Protein AF-A0A9P7WY80-F1 (afdb_monomer_lite)

Structure (mmCIF, N/CA/C/O backbone):
data_AF-A0A9P7WY80-F1
#
_entry.id   AF-A0A9P7WY80-F1
#
loop_
_atom_site.group_PDB
_atom_site.id
_atom_site.type_symbol
_atom_site.label_atom_id
_atom_site.label_alt_id
_atom_site.label_comp_id
_atom_site.label_asym_id
_atom_site.label_entity_id
_atom_site.label_seq_id
_atom_site.pdbx_PDB_ins_code
_atom_site.Cartn_x
_atom_site.Cartn_y
_atom_site.Cartn_z
_atom_site.occupancy
_atom_site.B_iso_or_equiv
_atom_site.auth_seq_id
_atom_site.auth_comp_id
_atom_site.auth_asym_id
_atom_site.auth_atom_id
_atom_site.pdbx_PDB_model_num
ATOM 1 N N . MET A 1 1 ? -23.150 6.037 11.919 1.00 47.38 1 MET A N 1
ATOM 2 C CA . MET A 1 1 ? -22.482 7.156 11.219 1.00 47.38 1 MET A CA 1
ATOM 3 C C . MET A 1 1 ? -21.839 6.560 9.979 1.00 47.38 1 MET A C 1
ATOM 5 O O . MET A 1 1 ? -21.144 5.566 10.136 1.00 47.38 1 MET A O 1
ATOM 9 N N . ALA A 1 2 ? -22.158 7.046 8.778 1.00 57.44 2 ALA A N 1
ATOM 10 C CA . ALA A 1 2 ? -21.571 6.506 7.550 1.00 57.44 2 ALA A CA 1
ATOM 11 C C . ALA A 1 2 ? -20.086 6.897 7.486 1.00 57.44 2 ALA A C 1
ATOM 13 O O . ALA A 1 2 ? -19.765 8.073 7.652 1.00 57.44 2 ALA A O 1
ATOM 14 N N . ILE A 1 3 ? -19.203 5.911 7.319 1.00 59.00 3 ILE A N 1
ATOM 15 C CA . ILE A 1 3 ? -17.764 6.129 7.134 1.00 59.00 3 ILE A CA 1
ATOM 16 C C . ILE A 1 3 ? -17.568 6.511 5.671 1.00 59.00 3 ILE A C 1
ATOM 18 O O . ILE A 1 3 ? -18.002 5.775 4.786 1.00 59.00 3 ILE A O 1
ATOM 22 N N . LYS A 1 4 ? -16.947 7.661 5.418 1.00 58.75 4 LYS A N 1
ATOM 23 C CA . LYS A 1 4 ? -16.615 8.072 4.053 1.00 58.75 4 LYS A CA 1
ATOM 24 C C . LYS A 1 4 ? -15.330 7.388 3.601 1.00 58.75 4 LYS A C 1
ATOM 26 O O . LYS A 1 4 ? -14.370 7.316 4.375 1.00 58.75 4 LYS A O 1
ATOM 31 N N . THR A 1 5 ? -15.327 6.876 2.373 1.00 61.16 5 THR A N 1
ATOM 32 C CA . THR A 1 5 ? -14.193 6.164 1.767 1.00 61.16 5 THR A CA 1
ATOM 33 C C . THR A 1 5 ? -13.398 7.086 0.841 1.00 61.16 5 THR A C 1
ATOM 35 O O . THR A 1 5 ? -13.889 8.126 0.397 1.00 61.16 5 THR A O 1
ATOM 38 N N . SER A 1 6 ? -12.173 6.689 0.488 1.00 54.75 6 SER A N 1
ATOM 39 C CA . SER A 1 6 ? -11.329 7.437 -0.457 1.00 54.75 6 SER A CA 1
ATOM 40 C C . SER A 1 6 ? -11.976 7.644 -1.830 1.00 54.75 6 SER A C 1
ATOM 42 O O . SER A 1 6 ? -11.671 8.629 -2.499 1.00 54.75 6 SER A O 1
ATOM 44 N N . GLN A 1 7 ? -12.906 6.773 -2.241 1.00 52.00 7 GLN A N 1
ATOM 45 C CA . GLN A 1 7 ? -13.669 6.926 -3.483 1.00 52.00 7 GLN A CA 1
ATOM 46 C C . GLN A 1 7 ? -14.471 8.235 -3.525 1.00 52.00 7 GLN A C 1
ATOM 48 O O . GLN A 1 7 ? -14.542 8.861 -4.581 1.00 52.00 7 GLN A O 1
ATOM 53 N N . GLU A 1 8 ? -15.005 8.697 -2.390 1.00 56.16 8 GLU A N 1
ATOM 54 C CA . GLU A 1 8 ? -15.747 9.965 -2.308 1.00 56.16 8 GLU A CA 1
ATOM 55 C C . GLU A 1 8 ? -14.826 11.196 -2.373 1.00 56.16 8 GLU A C 1
ATOM 57 O O . GLU A 1 8 ? -15.247 12.272 -2.792 1.00 56.16 8 GLU A O 1
ATOM 62 N N . GLU A 1 9 ? -13.555 11.047 -1.991 1.00 56.38 9 GLU A N 1
ATOM 63 C CA . GLU A 1 9 ? -12.552 12.118 -2.038 1.00 56.38 9 GLU A CA 1
ATOM 64 C C . GLU A 1 9 ? -11.883 12.226 -3.423 1.00 56.38 9 GLU A C 1
ATOM 66 O O . GLU A 1 9 ? -11.424 13.296 -3.829 1.00 56.38 9 GLU A O 1
ATOM 71 N N . CYS A 1 10 ? -11.869 11.132 -4.192 1.00 58.72 10 CYS A N 1
ATOM 72 C CA . CYS A 1 10 ? -11.063 11.005 -5.403 1.00 58.72 10 CYS A CA 1
ATOM 73 C C . CYS A 1 10 ? -11.757 11.380 -6.725 1.00 58.72 10 CYS A C 1
ATOM 75 O O . CYS A 1 10 ? -11.161 11.256 -7.798 1.00 58.72 10 CYS A O 1
ATOM 77 N N . SER A 1 11 ? -12.985 11.905 -6.681 1.00 57.62 11 SER A N 1
ATOM 78 C CA . SER A 1 11 ? -13.591 12.576 -7.843 1.00 57.62 11 SER A CA 1
ATOM 79 C C . SER A 1 11 ? -12.943 13.939 -8.152 1.00 57.62 11 SER A C 1
ATOM 81 O O . SER A 1 11 ? -13.302 14.596 -9.129 1.00 57.62 11 SER A O 1
ATOM 83 N N . ASP A 1 12 ? -12.003 14.395 -7.316 1.00 68.25 12 ASP A N 1
ATOM 84 C CA . ASP A 1 12 ? -11.267 15.647 -7.486 1.00 68.25 12 ASP A CA 1
ATOM 85 C C . ASP A 1 12 ? -10.249 15.561 -8.644 1.00 68.25 12 ASP A C 1
ATOM 87 O O . ASP A 1 12 ? -9.411 14.656 -8.726 1.00 68.25 12 ASP A O 1
ATOM 91 N N . ARG A 1 13 ? -10.256 16.586 -9.509 1.00 79.06 13 ARG A N 1
ATOM 92 C CA . ARG A 1 13 ? -9.286 16.795 -10.600 1.00 79.06 13 ARG A CA 1
ATOM 93 C C . ARG A 1 13 ? -7.832 16.702 -10.134 1.00 79.06 13 ARG A C 1
ATOM 95 O O . ARG A 1 13 ? -6.960 16.359 -10.928 1.00 79.06 13 ARG A O 1
ATOM 102 N N . ARG A 1 14 ? -7.544 17.009 -8.865 1.00 81.75 14 ARG A N 1
ATOM 103 C CA . ARG A 1 14 ? -6.189 16.928 -8.297 1.00 81.75 14 ARG A CA 1
ATOM 104 C C . ARG A 1 14 ? -5.658 15.496 -8.223 1.00 81.75 14 ARG A C 1
ATOM 106 O O . ARG A 1 14 ? -4.470 15.306 -8.473 1.00 81.75 14 ARG A O 1
ATOM 113 N N . CYS A 1 15 ? -6.497 14.509 -7.916 1.00 85.75 15 CYS A N 1
ATOM 114 C CA . CYS A 1 15 ? -6.067 13.110 -7.850 1.00 85.75 15 CYS A CA 1
ATOM 115 C C . CYS A 1 15 ? -5.905 12.510 -9.249 1.00 85.75 15 CYS A C 1
ATOM 117 O O . CYS A 1 15 ? -4.897 11.862 -9.523 1.00 85.75 15 CYS A O 1
ATOM 119 N N . GLN A 1 16 ? -6.807 12.855 -10.173 1.00 88.44 16 GLN A N 1
ATOM 120 C CA . GLN A 1 16 ? -6.664 12.536 -11.597 1.00 88.44 16 GLN A CA 1
ATOM 121 C C . GLN A 1 16 ? -5.364 13.103 -12.180 1.00 88.44 16 GLN A C 1
ATOM 123 O O . GLN A 1 16 ? -4.599 12.382 -12.813 1.00 88.44 16 GLN A O 1
ATOM 128 N N . ALA A 1 17 ? -5.074 14.384 -11.934 1.00 90.75 17 ALA A N 1
ATOM 129 C CA . ALA A 1 17 ? -3.845 15.017 -12.407 1.00 90.75 17 ALA A CA 1
ATOM 130 C C . ALA A 1 17 ? -2.589 14.368 -11.804 1.00 90.75 17 ALA A C 1
ATOM 132 O O . ALA A 1 17 ? -1.606 14.158 -12.515 1.00 90.75 17 ALA A O 1
ATOM 133 N N . ALA A 1 18 ? -2.624 14.017 -10.513 1.00 91.88 18 ALA A N 1
ATOM 134 C CA . ALA A 1 18 ? -1.530 13.304 -9.861 1.00 91.88 18 ALA A CA 1
ATOM 135 C C . ALA A 1 18 ? -1.299 11.920 -10.487 1.00 91.88 18 ALA A C 1
ATOM 137 O O . ALA A 1 18 ? -0.156 11.568 -10.773 1.00 91.88 18 ALA A O 1
ATOM 138 N N . TRP A 1 19 ? -2.370 11.173 -10.771 1.00 92.06 19 TRP A N 1
ATOM 139 C CA . TRP A 1 19 ? -2.296 9.885 -11.459 1.00 92.06 19 TRP A CA 1
ATOM 140 C C . TRP A 1 19 ? -1.748 10.016 -12.883 1.00 92.06 19 TRP A C 1
ATOM 142 O O . TRP A 1 19 ? -0.803 9.317 -13.242 1.00 92.06 19 TRP A O 1
ATOM 152 N N . VAL A 1 20 ? -2.255 10.969 -13.672 1.00 92.19 20 VAL A N 1
ATOM 153 C CA . VAL A 1 20 ? -1.757 11.248 -15.030 1.00 92.19 20 VAL A CA 1
ATOM 154 C C . VAL A 1 20 ? -0.267 11.591 -15.004 1.00 92.19 20 VAL A C 1
ATOM 156 O O . VAL A 1 20 ? 0.481 11.093 -15.845 1.00 92.19 20 VAL A O 1
ATOM 159 N N . GLY A 1 21 ? 0.182 12.401 -14.042 1.00 91.81 21 GLY A N 1
ATOM 160 C CA . GLY A 1 21 ? 1.600 12.711 -13.854 1.00 91.81 21 GLY A CA 1
ATOM 161 C C . GLY A 1 21 ? 2.425 11.474 -13.494 1.00 91.81 21 GLY A C 1
ATOM 162 O O . GLY A 1 21 ? 3.475 11.239 -14.088 1.00 91.81 21 GLY A O 1
ATOM 163 N N . GLN A 1 22 ? 1.928 10.639 -12.581 1.00 92.06 22 GLN A N 1
ATOM 164 C CA . GLN A 1 22 ? 2.605 9.410 -12.167 1.00 92.06 22 GLN A CA 1
ATOM 165 C C . GLN A 1 22 ? 2.745 8.398 -13.315 1.00 92.06 22 GLN A C 1
ATOM 167 O O . GLN A 1 22 ? 3.785 7.753 -13.463 1.00 92.06 22 GLN A O 1
ATOM 172 N N . VAL A 1 23 ? 1.722 8.258 -14.153 1.00 91.19 23 VAL A N 1
ATOM 173 C CA . VAL A 1 23 ? 1.763 7.351 -15.304 1.00 91.19 23 VAL A CA 1
ATOM 174 C C . VAL A 1 23 ? 2.682 7.905 -16.392 1.00 91.19 23 VAL A C 1
ATOM 176 O O . VAL A 1 23 ? 3.594 7.211 -16.838 1.00 91.19 23 VAL A O 1
ATOM 179 N N . ASN A 1 24 ? 2.494 9.165 -16.788 1.00 89.88 24 ASN A N 1
ATOM 180 C CA . ASN A 1 24 ? 3.155 9.703 -17.976 1.00 89.88 24 ASN A CA 1
ATOM 181 C C . ASN A 1 24 ? 4.556 10.257 -17.714 1.00 89.88 24 ASN A C 1
ATOM 183 O O . ASN A 1 24 ? 5.496 9.907 -18.423 1.00 89.88 24 ASN A O 1
ATOM 187 N N . ASP A 1 25 ? 4.711 11.109 -16.704 1.00 85.69 25 ASP A N 1
ATOM 188 C CA . ASP A 1 25 ? 5.972 11.824 -16.465 1.00 85.69 25 ASP A CA 1
ATOM 189 C C . ASP A 1 25 ? 6.961 11.008 -15.618 1.00 85.69 25 ASP A C 1
ATOM 191 O O . ASP A 1 25 ? 8.172 11.237 -15.660 1.00 85.69 25 ASP A O 1
ATOM 195 N N . VAL A 1 26 ? 6.452 10.024 -14.869 1.00 91.06 26 VAL A N 1
ATOM 196 C CA . VAL A 1 26 ? 7.258 9.170 -13.988 1.00 91.06 26 VAL A CA 1
ATOM 197 C C . VAL A 1 26 ? 7.442 7.771 -14.577 1.00 91.06 26 VAL A C 1
ATOM 199 O O . VAL A 1 26 ? 8.559 7.364 -14.901 1.00 91.06 26 VAL A O 1
ATOM 202 N N . THR A 1 27 ? 6.352 7.026 -14.754 1.00 90.81 27 THR A N 1
ATOM 203 C CA . THR A 1 27 ? 6.427 5.599 -15.109 1.00 90.81 27 THR A CA 1
ATOM 204 C C . THR A 1 27 ? 6.828 5.384 -16.566 1.00 90.81 27 THR A C 1
ATOM 206 O O . THR A 1 27 ? 7.799 4.672 -16.828 1.00 90.81 27 THR A O 1
ATOM 209 N N . TYR A 1 28 ? 6.153 6.026 -17.527 1.00 91.00 28 TYR A N 1
ATOM 210 C CA . TYR A 1 28 ? 6.502 5.853 -18.940 1.00 91.00 28 TYR A CA 1
ATOM 211 C C . TYR A 1 28 ? 7.905 6.360 -19.257 1.00 91.00 28 TYR A C 1
ATOM 213 O O . TYR A 1 28 ? 8.651 5.691 -19.971 1.00 91.00 28 TYR A O 1
ATOM 221 N N . LYS A 1 29 ? 8.316 7.476 -18.656 1.00 89.56 29 LYS A N 1
ATOM 222 C CA . LYS A 1 29 ? 9.679 7.986 -18.802 1.00 89.56 29 LYS A CA 1
ATOM 223 C C . LYS A 1 29 ? 10.733 7.003 -18.279 1.00 89.56 29 LYS A C 1
ATOM 225 O O . LYS A 1 29 ? 11.719 6.772 -18.974 1.00 89.56 29 LYS A O 1
ATOM 230 N N . ALA A 1 30 ? 10.510 6.368 -17.122 1.00 90.44 30 ALA A N 1
ATOM 231 C CA . ALA A 1 30 ? 11.370 5.272 -16.659 1.00 90.44 30 ALA A CA 1
ATOM 232 C C . ALA A 1 30 ? 11.378 4.085 -17.632 1.00 90.44 30 ALA A C 1
ATOM 234 O O . ALA A 1 30 ? 12.431 3.506 -17.898 1.00 90.44 30 ALA A O 1
ATOM 235 N N . SER A 1 31 ? 10.213 3.730 -18.181 1.00 90.12 31 SER A N 1
ATOM 236 C CA . SER A 1 31 ? 10.052 2.548 -19.034 1.00 90.12 31 SER A CA 1
ATOM 237 C C . SER A 1 31 ? 10.831 2.617 -20.351 1.00 90.12 31 SER A C 1
ATOM 239 O O . SER A 1 31 ? 11.154 1.573 -20.911 1.00 90.12 31 SER A O 1
ATOM 241 N N . VAL A 1 32 ? 11.218 3.812 -20.816 1.00 87.19 32 VAL A N 1
ATOM 242 C CA . VAL A 1 32 ? 12.058 3.965 -22.019 1.00 87.19 32 VAL A CA 1
ATOM 243 C C . VAL A 1 32 ? 13.387 3.210 -21.873 1.00 87.19 32 VAL A C 1
ATOM 245 O O . VAL A 1 32 ? 13.849 2.600 -22.833 1.00 87.19 32 VAL A O 1
ATOM 248 N N . GLY A 1 33 ? 13.962 3.158 -20.665 1.00 84.88 33 GLY A N 1
ATOM 249 C CA . GLY A 1 33 ? 15.201 2.415 -20.393 1.00 84.88 33 GLY A CA 1
ATOM 250 C C . GLY A 1 33 ? 15.044 0.888 -20.389 1.00 84.88 33 GLY A C 1
ATOM 251 O O . GLY A 1 33 ? 16.033 0.162 -20.296 1.00 84.88 33 GLY A O 1
ATOM 252 N N . MET A 1 34 ? 13.815 0.372 -20.489 1.00 87.94 34 MET A N 1
ATOM 253 C CA . MET A 1 34 ? 13.544 -1.064 -20.419 1.00 87.94 34 MET A CA 1
ATOM 254 C C . MET A 1 34 ? 14.097 -1.823 -21.633 1.00 87.94 34 MET A C 1
ATOM 256 O O . MET A 1 34 ? 14.569 -2.948 -21.483 1.00 87.94 34 MET A O 1
ATOM 260 N N . PHE A 1 35 ? 14.111 -1.199 -22.818 1.00 87.50 35 PHE A N 1
ATOM 261 C CA . PHE A 1 35 ? 14.697 -1.804 -24.020 1.00 87.50 35 PHE A CA 1
ATOM 262 C C . PHE A 1 35 ? 16.190 -2.107 -23.841 1.00 87.50 35 PHE A C 1
ATOM 264 O O . PHE A 1 35 ? 16.642 -3.206 -24.167 1.00 87.50 35 PHE A O 1
ATOM 271 N N . ASP A 1 36 ? 16.945 -1.159 -23.285 1.00 86.44 36 ASP A N 1
ATOM 272 C CA . ASP A 1 36 ? 18.381 -1.323 -23.055 1.00 86.44 36 ASP A CA 1
ATOM 273 C C . ASP A 1 36 ? 18.652 -2.385 -21.982 1.00 86.44 36 ASP A C 1
ATOM 275 O O . ASP A 1 36 ? 19.515 -3.247 -22.162 1.00 86.44 36 ASP A O 1
ATOM 279 N N . LEU A 1 37 ? 17.856 -2.396 -20.906 1.00 85.75 37 LEU A N 1
ATOM 280 C CA . LEU A 1 37 ? 17.966 -3.395 -19.838 1.00 85.75 37 LEU A CA 1
ATOM 281 C C . LEU A 1 37 ? 17.673 -4.819 -20.316 1.00 85.75 37 LEU A C 1
ATOM 283 O O . LEU A 1 37 ? 18.380 -5.745 -19.923 1.00 85.75 37 LEU A O 1
ATOM 287 N N . PHE A 1 38 ? 16.696 -5.015 -21.205 1.00 87.56 38 PHE A N 1
ATOM 288 C CA . PHE A 1 38 ? 16.412 -6.341 -21.763 1.00 87.56 38 PHE A CA 1
ATOM 289 C C . PHE A 1 38 ? 17.520 -6.878 -22.673 1.00 87.56 38 PHE A C 1
ATOM 291 O O . PHE A 1 38 ? 17.621 -8.089 -22.876 1.00 87.56 38 PHE A O 1
ATOM 298 N N . ARG A 1 39 ? 18.380 -6.006 -23.206 1.00 89.50 39 ARG A N 1
ATOM 299 C CA . ARG A 1 39 ? 19.540 -6.408 -24.013 1.00 89.50 39 ARG A CA 1
ATOM 300 C C . ARG A 1 39 ? 20.788 -6.654 -23.169 1.00 89.50 39 ARG A C 1
ATOM 302 O O . ARG A 1 39 ? 21.708 -7.333 -23.633 1.00 89.50 39 ARG A O 1
ATOM 309 N N . ASP A 1 40 ? 20.822 -6.148 -21.940 1.00 88.88 40 ASP A N 1
ATOM 310 C CA . ASP A 1 40 ? 21.905 -6.399 -21.000 1.00 88.88 40 ASP A CA 1
ATOM 311 C C . ASP A 1 40 ? 21.758 -7.788 -20.361 1.00 88.88 40 ASP A C 1
ATOM 313 O O . ASP A 1 40 ? 20.989 -8.007 -19.424 1.00 88.88 40 ASP A O 1
ATOM 317 N N . LYS A 1 41 ? 22.567 -8.743 -20.835 1.00 88.31 41 LYS A N 1
ATOM 318 C CA . LYS A 1 41 ? 22.584 -10.127 -20.330 1.00 88.31 41 LYS A CA 1
ATOM 319 C C . LYS A 1 41 ? 22.857 -10.239 -18.827 1.00 88.31 41 LYS A C 1
ATOM 321 O O . LYS A 1 41 ? 22.497 -11.261 -18.247 1.00 88.31 41 LYS A O 1
ATOM 326 N N . LYS A 1 42 ? 23.504 -9.247 -18.204 1.00 86.38 42 LYS A N 1
ATOM 327 C CA . LYS A 1 42 ? 23.772 -9.251 -16.758 1.00 86.38 42 LYS A CA 1
ATOM 328 C C . LYS A 1 42 ? 22.544 -8.839 -15.952 1.00 86.38 42 LYS A C 1
ATOM 330 O O . LYS A 1 42 ? 22.368 -9.331 -14.845 1.00 86.38 42 LYS A O 1
ATOM 335 N N . ARG A 1 43 ? 21.704 -7.963 -16.509 1.00 82.75 43 ARG A N 1
ATOM 336 C CA . ARG A 1 43 ? 20.585 -7.330 -15.796 1.00 82.75 43 ARG A CA 1
ATOM 337 C C . ARG A 1 43 ? 19.217 -7.893 -16.157 1.00 82.75 43 ARG A C 1
ATOM 339 O O . ARG A 1 43 ? 18.319 -7.850 -15.331 1.00 82.75 43 ARG A O 1
ATOM 346 N N . VAL A 1 44 ? 19.065 -8.493 -17.337 1.00 83.62 44 VAL A N 1
ATOM 347 C CA . VAL A 1 44 ? 17.776 -8.988 -17.861 1.00 83.62 44 VAL A CA 1
ATOM 348 C C . VAL A 1 44 ? 17.061 -10.008 -16.959 1.00 83.62 44 VAL A C 1
ATOM 350 O O . VAL A 1 44 ? 15.845 -10.145 -17.040 1.00 83.62 44 VAL A O 1
ATOM 353 N N . LYS A 1 45 ? 17.790 -10.723 -16.093 1.00 84.19 45 LYS A N 1
ATOM 354 C CA . LYS A 1 45 ? 17.227 -11.658 -15.095 1.00 84.19 45 LYS A CA 1
ATOM 355 C C . LYS A 1 45 ? 17.473 -11.215 -13.648 1.00 84.19 45 LYS A C 1
ATOM 357 O O . LYS A 1 45 ? 17.390 -12.037 -12.738 1.00 84.19 45 LYS A O 1
ATOM 362 N N . SER A 1 46 ? 17.849 -9.956 -13.439 1.00 84.06 46 SER A N 1
ATOM 363 C CA . SER A 1 46 ? 18.137 -9.431 -12.108 1.00 84.06 46 SER A CA 1
ATOM 364 C C . SER A 1 46 ? 16.844 -9.140 -11.350 1.00 84.06 46 SER A C 1
ATOM 366 O O . SER A 1 46 ? 15.894 -8.595 -11.905 1.00 84.06 46 SER A O 1
ATOM 368 N N . TYR A 1 47 ? 16.835 -9.486 -10.063 1.00 80.50 47 TYR A N 1
ATOM 369 C CA . TYR A 1 47 ? 15.789 -9.107 -9.105 1.00 80.50 47 TYR A CA 1
ATOM 370 C C . TYR A 1 47 ? 16.222 -7.929 -8.215 1.00 80.50 47 TYR A C 1
ATOM 372 O O . TYR A 1 47 ? 15.510 -7.554 -7.283 1.00 80.50 47 TYR A O 1
ATOM 380 N N . SER A 1 48 ? 17.406 -7.356 -8.465 1.00 83.88 48 SER A N 1
ATOM 381 C CA . SER A 1 48 ? 17.887 -6.175 -7.748 1.00 83.88 48 SER A CA 1
ATOM 382 C C . SER A 1 48 ? 17.034 -4.958 -8.103 1.00 83.88 48 SER A C 1
ATOM 384 O O . SER A 1 48 ? 16.669 -4.736 -9.258 1.00 83.88 48 SER A O 1
ATOM 386 N N . ARG A 1 49 ? 16.745 -4.130 -7.095 1.00 80.31 49 ARG A N 1
ATOM 387 C CA . ARG A 1 49 ? 16.004 -2.874 -7.279 1.00 80.31 49 ARG A CA 1
ATOM 388 C C . ARG A 1 49 ? 16.816 -1.854 -8.075 1.00 80.31 49 ARG A C 1
ATOM 390 O O . ARG A 1 49 ? 16.236 -0.958 -8.678 1.00 80.31 49 ARG A O 1
ATOM 397 N N . GLU A 1 50 ? 18.138 -1.987 -8.054 1.00 83.56 50 GLU A N 1
ATOM 398 C CA . GLU A 1 50 ? 19.115 -1.136 -8.727 1.00 83.56 50 GLU A CA 1
ATOM 399 C C . GLU A 1 50 ? 19.215 -1.456 -10.227 1.00 83.56 50 GLU A C 1
ATOM 401 O O . GLU A 1 50 ? 19.482 -0.558 -11.024 1.00 83.56 50 GLU A O 1
ATOM 406 N N . ASP A 1 51 ? 18.920 -2.697 -10.620 1.00 85.25 51 ASP A N 1
ATOM 407 C CA . ASP A 1 51 ? 18.899 -3.162 -12.014 1.00 85.25 51 ASP A CA 1
ATOM 408 C C . ASP A 1 51 ? 17.521 -2.980 -12.691 1.00 85.25 51 ASP A C 1
ATOM 410 O O . ASP A 1 51 ? 17.170 -3.692 -13.632 1.00 85.25 51 ASP A O 1
ATOM 414 N N . ALA A 1 52 ? 16.727 -2.009 -12.2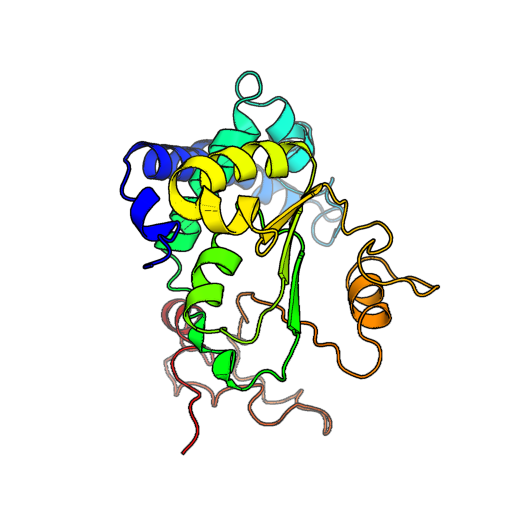32 1.00 87.56 52 ALA A N 1
ATOM 415 C CA . ALA A 1 52 ? 15.426 -1.666 -12.807 1.00 87.56 52 ALA A CA 1
ATOM 416 C C . ALA A 1 52 ? 15.500 -0.431 -13.740 1.00 87.56 52 ALA A C 1
ATOM 418 O O . ALA A 1 52 ? 16.403 0.401 -13.604 1.00 87.56 52 ALA A O 1
ATOM 419 N N . PRO A 1 53 ? 14.520 -0.227 -14.650 1.00 89.88 53 PRO A N 1
ATOM 420 C CA . PRO A 1 53 ? 14.492 0.954 -15.526 1.00 89.88 53 PRO A CA 1
ATOM 421 C C . PRO A 1 53 ? 14.429 2.284 -14.766 1.00 89.88 53 PRO A C 1
ATOM 423 O O . PRO A 1 53 ? 14.927 3.309 -15.230 1.00 89.88 53 PRO A O 1
ATOM 426 N N . PHE A 1 54 ? 13.842 2.277 -13.568 1.00 91.69 54 PHE A N 1
ATOM 427 C CA . PHE A 1 54 ? 13.628 3.493 -12.795 1.00 91.69 54 PHE A CA 1
ATOM 428 C C . PHE A 1 54 ? 14.937 4.133 -12.281 1.00 91.69 54 PHE A C 1
ATOM 430 O O . PHE A 1 54 ? 15.170 5.303 -12.597 1.00 91.69 54 PHE A O 1
ATOM 437 N N . PRO A 1 55 ? 15.834 3.421 -11.562 1.00 90.06 55 PRO A N 1
ATOM 438 C CA . PRO A 1 55 ? 17.154 3.954 -11.223 1.00 90.06 55 PRO A CA 1
ATOM 439 C C . PRO A 1 55 ? 17.973 4.414 -12.423 1.00 90.06 55 PRO A C 1
ATOM 441 O O . PRO A 1 55 ? 18.706 5.390 -12.301 1.00 90.06 55 PRO A O 1
ATOM 444 N N . PHE A 1 56 ? 17.838 3.765 -13.579 1.00 86.69 56 PHE A N 1
ATOM 445 C CA . PHE A 1 56 ? 18.514 4.211 -14.795 1.00 86.69 56 PHE A CA 1
ATOM 446 C C . PHE A 1 56 ? 18.022 5.595 -15.249 1.00 86.69 56 PHE A C 1
ATOM 448 O O . PHE A 1 56 ? 18.830 6.469 -15.551 1.00 86.69 56 PHE A O 1
ATOM 455 N N . ALA A 1 57 ? 16.707 5.826 -15.235 1.00 88.69 57 ALA A N 1
ATOM 456 C CA . ALA A 1 57 ? 16.117 7.094 -15.661 1.00 88.69 57 ALA A CA 1
ATOM 457 C C . ALA A 1 57 ? 16.286 8.240 -14.644 1.00 88.69 57 ALA A C 1
ATOM 459 O O . ALA A 1 57 ? 16.378 9.402 -15.040 1.00 88.69 57 ALA A O 1
ATOM 460 N N . TYR A 1 58 ? 16.317 7.933 -13.343 1.00 90.19 58 TYR A N 1
ATOM 461 C CA . TYR A 1 58 ? 16.269 8.943 -12.274 1.00 90.19 58 TYR A CA 1
ATOM 462 C C . TYR A 1 58 ? 17.485 8.949 -11.335 1.00 90.19 58 TYR A C 1
ATOM 464 O O . TYR A 1 58 ? 17.555 9.778 -10.426 1.00 90.19 58 TYR A O 1
ATOM 472 N N . GLY A 1 59 ? 18.437 8.031 -11.514 1.00 89.81 59 GLY A N 1
ATOM 473 C CA . GLY A 1 59 ? 19.648 7.908 -10.696 1.00 89.81 59 GLY A CA 1
ATOM 474 C C . GLY A 1 59 ? 19.408 7.477 -9.242 1.00 89.81 59 GLY A C 1
ATOM 475 O O . GLY A 1 59 ? 20.317 7.590 -8.419 1.00 89.81 59 GLY A O 1
ATOM 476 N N . LYS A 1 60 ? 18.186 7.052 -8.889 1.00 90.31 60 LYS A N 1
ATOM 477 C CA . LYS A 1 60 ? 17.768 6.670 -7.528 1.00 90.31 60 LYS A CA 1
ATOM 478 C C . LYS A 1 60 ? 16.697 5.586 -7.561 1.00 90.31 60 LYS A C 1
ATOM 480 O O . LYS A 1 60 ? 15.925 5.503 -8.513 1.00 90.31 60 LYS A O 1
ATOM 485 N N . GLY A 1 61 ? 16.597 4.814 -6.481 1.00 89.62 61 GLY A N 1
ATOM 486 C CA . GLY A 1 61 ? 15.445 3.946 -6.250 1.00 89.62 61 GLY A CA 1
ATOM 487 C C . GLY A 1 61 ? 14.145 4.752 -6.150 1.00 89.62 61 GLY A C 1
ATOM 488 O O . GLY A 1 61 ? 14.146 5.897 -5.695 1.00 89.62 61 GLY A O 1
ATOM 489 N N . PHE A 1 62 ? 13.031 4.139 -6.555 1.00 89.69 62 PHE A N 1
ATOM 490 C CA . PHE A 1 62 ? 11.714 4.782 -6.627 1.00 89.69 62 PHE A CA 1
ATOM 491 C C . PHE A 1 62 ? 11.315 5.509 -5.335 1.00 89.69 62 PHE A C 1
ATOM 493 O O . PHE A 1 62 ? 10.962 6.689 -5.349 1.00 89.69 62 PHE A O 1
ATOM 500 N N . TRP A 1 63 ? 11.439 4.823 -4.198 1.00 87.12 63 TRP A N 1
ATOM 501 C CA . TRP A 1 63 ? 11.050 5.367 -2.899 1.00 87.12 63 TRP A CA 1
ATOM 502 C C . TRP A 1 63 ? 11.920 6.540 -2.443 1.00 87.12 63 TRP A C 1
ATOM 504 O O . TRP A 1 63 ? 11.394 7.501 -1.883 1.00 87.12 63 TRP A O 1
ATOM 514 N N . ASP A 1 64 ? 13.227 6.493 -2.704 1.00 89.38 64 ASP A N 1
ATOM 515 C CA . ASP A 1 64 ? 14.133 7.594 -2.367 1.00 89.38 64 ASP A CA 1
ATOM 516 C C . ASP A 1 64 ? 13.944 8.787 -3.296 1.00 89.38 64 ASP A C 1
ATOM 518 O O . ASP A 1 64 ? 14.003 9.935 -2.854 1.00 89.38 64 ASP A O 1
ATOM 522 N N . TRP A 1 65 ? 13.653 8.532 -4.572 1.00 92.38 65 TRP A N 1
ATOM 523 C CA . TRP A 1 65 ? 13.298 9.578 -5.518 1.00 92.38 65 TRP A CA 1
ATOM 524 C C . TRP A 1 65 ? 12.034 10.328 -5.076 1.00 92.38 65 TRP A C 1
ATOM 526 O O . TRP A 1 65 ? 12.053 11.557 -5.026 1.00 92.38 65 TRP A O 1
ATOM 536 N N . LEU A 1 66 ? 10.976 9.623 -4.653 1.00 91.19 66 LEU A N 1
ATOM 537 C CA . LEU A 1 66 ? 9.725 10.244 -4.191 1.00 91.19 66 LEU A CA 1
ATOM 538 C C . LEU A 1 66 ? 9.910 11.220 -3.019 1.00 91.19 66 LEU A C 1
ATOM 540 O O . LEU A 1 66 ? 9.146 12.180 -2.901 1.00 91.19 66 LEU A O 1
ATOM 544 N N . ARG A 1 67 ? 10.914 10.999 -2.161 1.00 88.19 67 ARG A N 1
ATOM 545 C CA . ARG A 1 67 ? 11.205 11.876 -1.013 1.00 88.19 67 ARG A CA 1
ATOM 546 C C . ARG A 1 67 ? 11.692 13.260 -1.437 1.00 88.19 67 ARG A C 1
ATOM 548 O O . ARG A 1 67 ? 11.407 14.235 -0.750 1.00 88.19 67 ARG A O 1
ATOM 555 N N . ILE A 1 68 ? 12.418 13.351 -2.550 1.00 89.50 68 ILE A N 1
ATOM 556 C CA . ILE A 1 68 ? 13.065 14.597 -2.993 1.00 89.50 68 ILE A CA 1
ATOM 557 C C . ILE A 1 68 ? 12.440 15.188 -4.261 1.00 89.50 68 ILE A C 1
ATOM 559 O O . ILE A 1 68 ? 12.606 16.378 -4.535 1.00 89.50 68 ILE A O 1
ATOM 563 N N . ALA A 1 69 ? 11.714 14.380 -5.035 1.00 88.50 69 ALA A N 1
ATOM 564 C CA . ALA A 1 69 ? 11.121 14.791 -6.297 1.00 88.50 69 ALA A CA 1
ATOM 565 C C . ALA A 1 69 ? 10.179 15.988 -6.128 1.00 88.50 69 ALA A C 1
ATOM 567 O O . ALA A 1 69 ? 9.461 16.106 -5.129 1.00 88.50 69 ALA A O 1
ATOM 568 N N . ASN A 1 70 ? 10.164 16.865 -7.135 1.00 84.31 70 ASN A N 1
ATOM 569 C CA . ASN A 1 70 ? 9.283 18.034 -7.198 1.00 84.31 70 ASN A CA 1
ATOM 570 C C . ASN A 1 70 ? 9.351 18.925 -5.942 1.00 84.31 70 ASN A C 1
ATOM 572 O O . ASN A 1 70 ? 8.323 19.406 -5.465 1.00 84.31 70 ASN A O 1
ATOM 576 N N . GLY A 1 71 ? 10.548 19.098 -5.369 1.00 85.62 71 GLY A N 1
ATOM 577 C CA . GLY A 1 71 ? 10.743 19.884 -4.147 1.00 85.62 71 GLY A CA 1
ATOM 578 C C . GLY A 1 71 ? 10.062 19.265 -2.922 1.00 85.62 71 GLY A C 1
ATOM 579 O O . GLY A 1 71 ? 9.439 19.981 -2.143 1.00 85.62 71 GLY A O 1
ATOM 580 N N . GLY A 1 72 ? 10.113 17.934 -2.790 1.00 85.31 72 GLY A N 1
ATOM 581 C CA . GLY A 1 72 ? 9.477 17.190 -1.694 1.00 85.31 72 GLY A CA 1
ATOM 582 C C . GLY A 1 72 ? 7.994 16.865 -1.911 1.00 85.31 72 GLY A C 1
ATOM 583 O O . GLY A 1 72 ? 7.332 16.358 -1.009 1.00 85.31 72 GLY A O 1
ATOM 584 N N . ARG A 1 73 ? 7.449 17.131 -3.106 1.00 86.25 73 ARG A N 1
ATOM 585 C CA . ARG A 1 73 ? 6.047 16.830 -3.457 1.00 86.25 73 ARG A CA 1
ATOM 586 C C . ARG A 1 73 ? 5.846 15.470 -4.127 1.00 86.25 73 ARG A C 1
ATOM 588 O O . ARG A 1 73 ? 4.706 15.119 -4.420 1.00 86.25 73 ARG A O 1
ATOM 595 N N . GLY A 1 74 ? 6.912 14.700 -4.352 1.00 90.44 74 GLY A N 1
ATOM 596 C CA . GLY A 1 74 ? 6.827 13.356 -4.930 1.00 90.44 74 GLY A CA 1
ATOM 597 C C . GLY A 1 74 ? 5.889 12.438 -4.145 1.00 90.44 74 GLY A C 1
ATOM 598 O O . GLY A 1 74 ? 4.903 11.965 -4.701 1.00 90.44 74 GLY A O 1
ATOM 599 N N . MET A 1 75 ? 6.141 12.244 -2.846 1.00 89.62 75 MET A N 1
ATOM 600 C CA . MET A 1 75 ? 5.318 11.367 -1.999 1.00 89.62 75 MET A CA 1
ATOM 601 C C . MET A 1 75 ? 3.842 11.814 -1.893 1.00 89.62 75 MET A C 1
ATOM 603 O O . MET A 1 75 ? 2.972 10.985 -2.156 1.00 89.62 75 MET A O 1
ATOM 607 N N . PRO A 1 76 ? 3.511 13.095 -1.608 1.00 88.38 76 PRO A N 1
ATOM 608 C CA . PRO A 1 76 ? 2.117 13.548 -1.621 1.00 88.38 76 PRO A CA 1
ATOM 609 C C . PRO A 1 76 ? 1.396 13.326 -2.957 1.00 88.38 76 PRO A C 1
ATOM 611 O O . PRO A 1 76 ? 0.225 12.952 -2.972 1.00 88.38 76 PRO A O 1
ATOM 614 N N . ASN A 1 77 ? 2.078 13.550 -4.086 1.00 89.75 77 ASN A N 1
ATOM 615 C CA . ASN A 1 77 ? 1.490 13.309 -5.404 1.00 89.75 77 ASN A CA 1
ATOM 616 C C . ASN A 1 77 ? 1.284 11.813 -5.657 1.00 89.75 77 ASN A C 1
ATOM 618 O O . ASN A 1 77 ? 0.231 11.423 -6.151 1.00 89.75 77 ASN A O 1
ATOM 622 N N . PHE A 1 78 ? 2.249 10.976 -5.274 1.00 91.50 78 PHE A N 1
ATOM 623 C CA . PHE A 1 78 ? 2.125 9.527 -5.386 1.00 91.50 78 PHE A CA 1
ATOM 624 C C . PHE A 1 78 ? 0.945 8.989 -4.567 1.00 91.50 78 PHE A C 1
ATOM 626 O O . PHE A 1 78 ? 0.160 8.202 -5.083 1.00 91.50 78 PHE A O 1
ATOM 633 N N . MET A 1 79 ? 0.744 9.468 -3.336 1.00 87.38 79 MET A N 1
ATOM 634 C CA . MET A 1 79 ? -0.406 9.058 -2.521 1.00 87.38 79 MET A CA 1
ATOM 635 C C . MET A 1 79 ? -1.746 9.450 -3.154 1.00 87.38 79 MET A C 1
ATOM 637 O O . MET A 1 79 ? -2.660 8.634 -3.197 1.00 87.38 79 MET A O 1
ATOM 641 N N . LYS A 1 80 ? -1.857 10.654 -3.729 1.00 87.62 80 LYS A N 1
ATOM 642 C CA . LYS A 1 80 ? -3.061 11.055 -4.482 1.00 87.62 80 LYS A CA 1
ATOM 643 C C . LYS A 1 80 ? -3.292 10.200 -5.726 1.00 87.62 80 LYS A C 1
ATOM 645 O O . LYS A 1 80 ? -4.433 9.881 -6.045 1.00 87.62 80 LYS A O 1
ATOM 650 N N . ALA A 1 81 ? -2.219 9.829 -6.425 1.00 89.88 81 ALA A N 1
ATOM 651 C CA . ALA A 1 81 ? -2.305 8.904 -7.547 1.00 89.88 81 ALA A CA 1
ATOM 652 C C . ALA A 1 81 ? -2.810 7.525 -7.090 1.00 89.88 81 ALA A C 1
ATOM 654 O O . ALA A 1 81 ? -3.679 6.963 -7.746 1.00 89.88 81 ALA A O 1
ATOM 655 N N . MET A 1 82 ? -2.333 7.014 -5.948 1.00 86.69 82 MET A N 1
ATOM 656 C CA . MET A 1 82 ? -2.800 5.752 -5.360 1.00 86.69 82 MET A CA 1
ATOM 657 C C . MET A 1 82 ? -4.273 5.803 -4.945 1.00 86.69 82 MET A C 1
ATOM 659 O O . MET A 1 82 ? -5.010 4.867 -5.240 1.00 86.69 82 MET A O 1
ATOM 663 N N . GLN A 1 83 ? -4.734 6.906 -4.346 1.00 81.25 83 GLN A N 1
ATOM 664 C CA . GLN A 1 83 ? -6.158 7.110 -4.048 1.00 81.25 83 GLN A CA 1
ATOM 665 C C . GLN A 1 83 ? -7.023 7.006 -5.308 1.00 81.25 83 GLN A C 1
ATOM 667 O O . GLN A 1 83 ? -8.093 6.402 -5.272 1.00 81.25 83 GLN A O 1
ATOM 672 N N . PHE A 1 84 ? -6.550 7.567 -6.426 1.00 84.00 84 PHE A N 1
ATOM 673 C CA . PHE A 1 84 ? -7.270 7.497 -7.697 1.00 84.00 84 PHE A CA 1
ATOM 674 C C . PHE A 1 84 ? -7.222 6.100 -8.301 1.00 84.00 84 PHE A C 1
ATOM 676 O O . PHE A 1 84 ? -8.236 5.592 -8.761 1.00 84.00 84 PHE A O 1
ATOM 683 N N . THR A 1 85 ? -6.077 5.424 -8.235 1.00 82.56 85 THR A N 1
ATOM 684 C CA . THR A 1 85 ? -5.991 4.018 -8.637 1.00 82.56 85 THR A CA 1
ATOM 685 C C . THR A 1 85 ? -6.975 3.157 -7.841 1.00 82.56 85 THR A C 1
ATOM 687 O O . THR A 1 85 ? -7.690 2.369 -8.445 1.00 82.56 85 THR A O 1
ATOM 690 N N . ASN A 1 86 ? -7.096 3.354 -6.526 1.00 76.75 86 ASN A N 1
ATOM 691 C CA . ASN A 1 86 ? -8.050 2.621 -5.685 1.00 76.75 86 ASN A CA 1
ATOM 692 C C . ASN A 1 86 ? -9.519 2.945 -6.001 1.00 76.75 86 ASN A C 1
ATOM 694 O O . ASN A 1 86 ? -10.390 2.129 -5.715 1.00 76.75 86 ASN A O 1
ATOM 698 N N . SER A 1 87 ? -9.823 4.115 -6.573 1.00 73.44 87 SER A N 1
ATOM 699 C CA . SER A 1 87 ? -11.185 4.420 -7.027 1.00 73.44 87 SER A CA 1
ATOM 700 C C . SER A 1 87 ? -11.508 3.817 -8.394 1.00 73.44 87 SER A C 1
ATOM 702 O O . SER A 1 87 ? -12.669 3.519 -8.662 1.00 73.44 87 SER A O 1
ATOM 704 N N . LEU A 1 88 ? -10.494 3.602 -9.238 1.00 72.31 88 LEU A N 1
ATOM 705 C CA . LEU A 1 88 ? -10.623 2.903 -10.519 1.00 72.31 88 LEU A CA 1
ATOM 706 C C . LEU A 1 88 ? -10.658 1.381 -10.356 1.00 72.31 88 LEU A C 1
ATOM 708 O O . LEU A 1 88 ? -11.401 0.693 -11.053 1.00 72.31 88 LEU A O 1
ATOM 712 N N . MET A 1 89 ? -9.831 0.857 -9.456 1.00 67.44 89 MET A N 1
ATOM 713 C CA . MET A 1 89 ? -9.794 -0.553 -9.100 1.00 67.44 89 MET A CA 1
ATOM 714 C C . MET A 1 89 ? -11.023 -0.817 -8.233 1.00 67.44 89 MET A C 1
ATOM 716 O O . MET A 1 89 ? -11.078 -0.379 -7.086 1.00 67.44 89 MET A O 1
ATOM 720 N N . MET A 1 90 ? -12.027 -1.510 -8.773 1.00 62.06 90 MET A N 1
ATOM 721 C CA . MET A 1 90 ? -13.201 -1.949 -8.014 1.00 62.06 90 MET A CA 1
ATOM 722 C C . MET A 1 90 ? -12.790 -3.024 -7.003 1.00 62.06 90 MET A C 1
ATOM 724 O O . MET A 1 90 ? -13.055 -4.208 -7.187 1.00 62.06 90 MET A O 1
ATOM 728 N N . THR A 1 91 ? -12.087 -2.612 -5.951 1.00 66.94 91 THR A N 1
ATOM 729 C CA . THR A 1 91 ? -11.698 -3.499 -4.864 1.00 66.94 91 THR A CA 1
ATOM 730 C C . THR A 1 91 ? -12.962 -3.899 -4.127 1.00 66.94 91 THR A C 1
ATOM 732 O O . THR A 1 91 ? -13.533 -3.108 -3.374 1.00 66.94 91 THR A O 1
ATOM 735 N N . ASP A 1 92 ? -13.399 -5.130 -4.354 1.00 72.81 92 ASP A N 1
ATOM 736 C CA . ASP A 1 92 ? -14.479 -5.714 -3.585 1.00 72.81 92 ASP A CA 1
ATOM 737 C C . ASP A 1 92 ? -13.951 -6.153 -2.219 1.00 72.81 92 ASP A C 1
ATOM 739 O O . ASP A 1 92 ? -13.419 -7.250 -2.048 1.00 72.81 92 ASP A O 1
ATOM 743 N N . LEU A 1 93 ? -14.091 -5.266 -1.236 1.00 77.56 93 LEU A N 1
ATOM 744 C CA . LEU A 1 93 ? -13.757 -5.573 0.149 1.00 77.56 93 LEU A CA 1
ATOM 745 C C . LEU A 1 93 ? -14.739 -6.583 0.761 1.00 77.56 93 LEU A C 1
ATOM 747 O O . LEU A 1 93 ? -14.436 -7.112 1.819 1.00 77.56 93 LEU A O 1
ATOM 751 N N . SER A 1 94 ? -15.878 -6.905 0.135 1.00 74.50 94 SER A N 1
ATOM 752 C CA . SER A 1 94 ? -16.814 -7.917 0.651 1.00 74.50 94 SER A CA 1
ATOM 753 C C . SER A 1 94 ? -16.362 -9.363 0.408 1.00 74.50 94 SER A C 1
ATOM 755 O O . SER A 1 94 ? -16.960 -10.289 0.952 1.00 74.50 94 SER A O 1
ATOM 757 N N . CYS A 1 95 ? -15.273 -9.5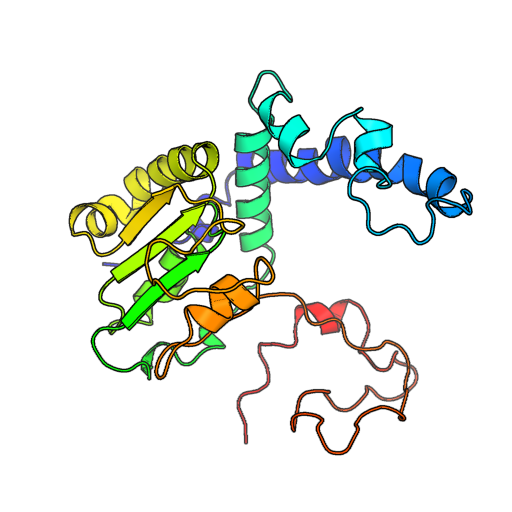68 -0.344 1.00 78.44 95 CYS A N 1
ATOM 758 C CA . CYS A 1 95 ? -14.742 -10.894 -0.672 1.00 78.44 95 CYS A CA 1
ATOM 759 C C . CYS A 1 95 ? -14.224 -11.686 0.542 1.00 78.44 95 CYS A C 1
ATOM 761 O O . CYS A 1 95 ? -14.005 -12.894 0.451 1.00 78.44 95 CYS A O 1
ATOM 763 N N . TYR A 1 96 ? -14.037 -11.023 1.684 1.00 85.81 96 TYR A N 1
ATOM 764 C CA . TYR A 1 96 ? -13.672 -11.654 2.943 1.00 85.81 96 TYR A CA 1
ATOM 765 C C . TYR A 1 96 ? -14.847 -11.570 3.932 1.00 85.81 96 TYR A C 1
ATOM 767 O O . TYR A 1 96 ? -15.487 -10.519 4.022 1.00 85.81 96 TYR A O 1
ATOM 775 N N . PRO A 1 97 ? -15.155 -12.638 4.694 1.00 87.31 97 PRO A N 1
ATOM 776 C CA . PRO A 1 97 ? -16.306 -12.673 5.596 1.00 87.31 97 PRO A CA 1
ATOM 777 C C . PRO A 1 97 ? -16.049 -11.859 6.878 1.00 87.31 97 PRO A C 1
ATOM 779 O O . PRO A 1 97 ? -15.939 -12.398 7.977 1.00 87.31 97 PRO A O 1
ATOM 782 N N . TRP A 1 98 ? -15.943 -10.533 6.748 1.00 88.12 98 TRP A N 1
ATOM 783 C CA . TRP A 1 98 ? -15.658 -9.615 7.857 1.00 88.12 98 TRP A CA 1
ATOM 784 C C . TRP A 1 98 ? -16.703 -9.670 8.978 1.00 88.12 98 TRP A C 1
ATOM 786 O O . TRP A 1 98 ? -16.366 -9.460 10.143 1.00 88.12 98 TRP A O 1
ATOM 796 N N . VAL A 1 99 ? -17.960 -9.954 8.624 1.00 85.25 99 VAL A N 1
ATOM 797 C CA . VAL A 1 99 ? -19.088 -10.076 9.562 1.00 85.25 99 VAL A CA 1
ATOM 798 C C . VAL A 1 99 ? -18.977 -11.307 10.463 1.00 85.25 99 VAL A C 1
ATOM 800 O O . VAL A 1 99 ? -19.440 -11.268 11.601 1.00 85.25 99 VAL A O 1
ATOM 803 N N . ASP A 1 100 ? -18.323 -12.366 9.979 1.00 86.69 100 ASP A N 1
ATOM 804 C CA . ASP A 1 100 ? -18.206 -13.656 10.669 1.00 86.69 100 ASP A CA 1
ATOM 805 C C . ASP A 1 100 ? -16.963 -13.728 11.565 1.00 86.69 100 ASP A C 1
ATOM 807 O O . ASP A 1 100 ? -16.658 -14.767 12.157 1.00 86.69 100 ASP A O 1
ATOM 811 N N . LEU A 1 101 ? -16.208 -12.631 11.661 1.00 84.88 101 LEU A N 1
ATOM 812 C CA . LEU A 1 101 ? -15.057 -12.562 12.545 1.00 84.88 101 LEU A CA 1
ATOM 813 C C . LEU A 1 101 ? -15.501 -12.688 14.004 1.00 84.88 101 LEU A C 1
ATOM 815 O O . LEU A 1 101 ? -16.531 -12.145 14.400 1.00 84.88 101 LEU A O 1
ATOM 819 N N . GLY A 1 102 ? -14.705 -13.402 14.804 1.00 81.62 102 GLY A N 1
ATOM 820 C CA . GLY A 1 102 ? -14.945 -13.547 16.240 1.00 81.62 102 GLY A CA 1
ATOM 821 C C . GLY A 1 102 ? -14.944 -12.201 16.981 1.00 81.62 102 GLY A C 1
ATOM 822 O O . GLY A 1 102 ? -14.614 -11.167 16.398 1.00 81.62 102 GLY A O 1
ATOM 823 N N . PRO A 1 103 ? -15.317 -12.183 18.269 1.00 81.31 103 PRO A N 1
ATOM 824 C CA . PRO A 1 103 ? -15.240 -10.963 19.064 1.00 81.31 103 PRO A CA 1
ATOM 825 C C . PRO A 1 103 ? -13.788 -10.475 19.202 1.00 81.31 103 PRO A C 1
ATOM 827 O O . PRO A 1 103 ? -12.845 -11.257 19.093 1.00 81.31 103 PRO A O 1
ATOM 830 N N . ASP A 1 104 ? -13.631 -9.178 19.473 1.00 83.19 104 ASP A N 1
ATOM 831 C CA . ASP A 1 104 ? -12.359 -8.545 19.849 1.00 83.19 104 ASP A CA 1
ATOM 832 C C . ASP A 1 104 ? -11.231 -8.649 18.807 1.00 83.19 104 ASP A C 1
ATOM 834 O O . ASP A 1 104 ? -10.048 -8.742 19.139 1.00 83.19 104 ASP A O 1
ATOM 838 N N . VAL A 1 105 ? -11.580 -8.583 17.519 1.00 87.62 105 VAL A N 1
ATOM 839 C CA . VAL A 1 105 ? -10.595 -8.664 16.434 1.00 87.62 105 VAL A CA 1
ATOM 840 C C . VAL A 1 105 ? -9.747 -7.397 16.362 1.00 87.62 105 VAL A C 1
ATOM 842 O O . VAL A 1 105 ? -10.257 -6.270 16.372 1.00 87.62 105 VAL A O 1
ATOM 845 N N . ILE A 1 106 ? -8.439 -7.603 16.212 1.00 89.88 106 ILE A N 1
ATOM 846 C CA . ILE A 1 106 ? -7.473 -6.564 15.866 1.00 89.88 106 ILE A CA 1
ATOM 847 C C . ILE A 1 106 ? -7.144 -6.693 14.380 1.00 89.88 106 ILE A C 1
ATOM 849 O O . ILE A 1 106 ? -6.665 -7.733 13.932 1.00 89.88 106 ILE A O 1
ATOM 853 N N . LEU A 1 107 ? -7.386 -5.626 13.623 1.00 91.81 107 LEU A N 1
ATOM 854 C CA . LEU A 1 107 ? -6.953 -5.509 12.234 1.00 91.81 107 LEU A CA 1
ATOM 855 C C . LEU A 1 107 ? -5.634 -4.736 12.181 1.00 91.81 107 LEU A C 1
ATOM 857 O O . LEU A 1 107 ? -5.522 -3.682 12.801 1.00 91.81 107 LEU A O 1
ATOM 861 N N . VAL A 1 108 ? -4.655 -5.226 11.425 1.00 92.69 108 VAL A N 1
ATOM 862 C CA . VAL A 1 108 ? -3.410 -4.500 11.140 1.00 92.69 108 VAL A CA 1
ATOM 863 C C . VAL A 1 108 ? -3.242 -4.415 9.628 1.00 92.69 108 VAL A C 1
ATOM 865 O O . VAL A 1 108 ? -3.026 -5.421 8.962 1.00 92.69 108 VAL A O 1
ATOM 868 N N . ASP A 1 109 ? -3.379 -3.206 9.098 1.00 93.94 109 ASP A N 1
ATOM 869 C CA . ASP A 1 109 ? -3.187 -2.868 7.692 1.00 93.94 109 ASP A CA 1
ATOM 870 C C . ASP A 1 109 ? -1.721 -2.470 7.468 1.00 93.94 109 ASP A C 1
ATOM 872 O O . ASP A 1 109 ? -1.299 -1.350 7.777 1.00 93.94 109 ASP A O 1
ATOM 876 N N . VAL A 1 110 ? -0.921 -3.443 7.024 1.00 91.81 110 VAL A N 1
ATOM 877 C CA . VAL A 1 110 ? 0.534 -3.332 6.860 1.00 91.81 110 VAL A CA 1
ATOM 878 C C . VAL A 1 110 ? 0.858 -2.725 5.499 1.00 91.81 110 VAL A C 1
ATOM 880 O O . VAL A 1 110 ? 0.576 -3.322 4.464 1.00 91.81 110 VAL A O 1
ATOM 883 N N . GLY A 1 111 ? 1.499 -1.555 5.490 1.00 91.19 111 GLY A N 1
ATOM 884 C CA . GLY A 1 111 ? 1.651 -0.766 4.265 1.00 91.19 111 GLY A CA 1
ATOM 885 C C . GLY A 1 111 ? 0.333 -0.121 3.829 1.00 91.19 111 GLY A C 1
ATOM 886 O O . GLY A 1 111 ? 0.093 0.044 2.635 1.00 91.19 111 GLY A O 1
ATOM 887 N N . GLY A 1 112 ? -0.522 0.230 4.795 1.00 91.75 112 GLY A N 1
ATOM 888 C CA . GLY A 1 112 ? -1.897 0.675 4.565 1.00 91.75 112 GLY A CA 1
ATOM 889 C C . GLY A 1 112 ? -2.041 2.052 3.914 1.00 91.75 112 GLY A C 1
ATOM 890 O O . GLY A 1 112 ? -3.159 2.505 3.657 1.00 91.75 112 GLY A O 1
ATOM 891 N N . GLY A 1 113 ? -0.938 2.760 3.647 1.00 91.62 113 GLY A N 1
ATOM 892 C CA . GLY A 1 113 ? -0.972 4.055 2.982 1.00 91.62 113 GLY A CA 1
ATOM 893 C C . GLY A 1 113 ? -1.760 5.096 3.780 1.00 91.62 113 GLY A C 1
ATOM 894 O O . GLY A 1 113 ? -1.387 5.470 4.891 1.00 91.62 113 GLY A O 1
ATOM 895 N N . ASP A 1 114 ? -2.853 5.592 3.200 1.00 89.69 114 ASP A N 1
ATOM 896 C CA . ASP A 1 114 ? -3.763 6.523 3.874 1.00 89.69 114 ASP A CA 1
ATOM 897 C C . ASP A 1 114 ? -4.794 5.836 4.792 1.00 89.69 114 ASP A C 1
ATOM 899 O O . ASP A 1 114 ? -5.492 6.518 5.543 1.00 89.69 114 ASP A O 1
ATOM 903 N N . GLY A 1 115 ? -4.879 4.503 4.778 1.00 90.31 115 GLY A N 1
ATOM 904 C CA . GLY A 1 115 ? -5.840 3.710 5.547 1.00 90.31 115 GLY A CA 1
ATOM 905 C C . GLY A 1 115 ? -7.229 3.624 4.912 1.00 90.31 115 GLY A C 1
ATOM 906 O O . GLY A 1 115 ? -8.200 3.266 5.582 1.00 90.31 115 GLY A O 1
ATOM 907 N N . SER A 1 116 ? -7.371 3.962 3.631 1.00 86.25 116 SER A N 1
ATOM 908 C CA . SER A 1 116 ? -8.663 3.898 2.941 1.00 86.25 116 SER A CA 1
ATOM 909 C C . SER A 1 116 ? -9.283 2.495 2.904 1.00 86.25 116 SER A C 1
ATOM 911 O O . SER A 1 116 ? -10.508 2.384 2.988 1.00 86.25 116 SER A O 1
ATOM 913 N N . ALA A 1 117 ? -8.469 1.435 2.876 1.00 87.44 117 ALA A N 1
ATOM 914 C CA . ALA A 1 117 ? -8.940 0.055 3.002 1.00 87.44 117 ALA A CA 1
ATOM 915 C C . ALA A 1 117 ? -9.625 -0.186 4.359 1.00 87.44 117 ALA A C 1
ATOM 917 O O . ALA A 1 117 ? -10.774 -0.624 4.403 1.00 87.44 117 ALA A O 1
ATOM 918 N N . VAL A 1 118 ? -8.979 0.202 5.467 1.00 91.69 118 VAL A N 1
ATOM 919 C CA . VAL A 1 118 ? -9.568 0.132 6.817 1.00 91.69 118 VAL A CA 1
ATOM 920 C C . VAL A 1 118 ? -10.882 0.912 6.896 1.00 91.69 118 VAL A C 1
ATOM 922 O O . VAL A 1 118 ? -11.863 0.405 7.440 1.00 91.69 118 VAL A O 1
ATOM 925 N N . ALA A 1 119 ? -10.943 2.117 6.320 1.00 88.88 119 ALA A N 1
ATOM 926 C CA . ALA A 1 119 ? -12.179 2.900 6.271 1.00 88.88 119 ALA A CA 1
ATOM 927 C C . ALA A 1 119 ? -13.309 2.173 5.511 1.00 88.88 119 ALA A C 1
ATOM 929 O O . ALA A 1 119 ? -14.466 2.261 5.913 1.00 88.88 119 ALA A O 1
ATOM 930 N N . GLY A 1 120 ? -12.983 1.429 4.450 1.00 86.12 120 GLY A N 1
ATOM 931 C CA . GLY A 1 120 ? -13.943 0.613 3.702 1.00 86.12 120 GLY A CA 1
ATOM 932 C C . GLY A 1 120 ? -14.376 -0.673 4.417 1.00 86.12 120 GLY A C 1
ATOM 933 O O . GLY A 1 120 ? -15.504 -1.114 4.223 1.00 86.12 120 GLY A O 1
ATOM 934 N N . ILE A 1 121 ? -13.523 -1.256 5.267 1.00 89.00 121 ILE A N 1
ATOM 935 C CA . ILE A 1 121 ? -13.795 -2.511 5.995 1.00 89.00 121 ILE A CA 1
ATOM 936 C C . ILE A 1 121 ? -14.664 -2.281 7.240 1.00 89.00 121 ILE A C 1
ATOM 938 O O . ILE A 1 121 ? -15.616 -3.021 7.492 1.00 89.00 121 ILE A O 1
ATOM 942 N N . LEU A 1 122 ? -14.359 -1.246 8.030 1.00 89.88 122 LEU A N 1
ATOM 943 C CA . LEU A 1 122 ? -15.006 -0.993 9.326 1.00 89.88 122 LEU A CA 1
ATOM 944 C C . LEU A 1 122 ? -16.552 -0.918 9.312 1.00 89.88 122 LEU A C 1
ATOM 946 O O . LEU A 1 122 ? -17.141 -1.318 10.320 1.00 89.88 122 LEU A O 1
ATOM 950 N N . PRO A 1 123 ? -17.239 -0.449 8.245 1.00 86.44 123 PRO A N 1
ATOM 951 C CA . PRO A 1 123 ? -18.701 -0.488 8.160 1.00 86.44 123 PRO A CA 1
ATOM 952 C C . PRO A 1 123 ? -19.293 -1.900 8.216 1.00 86.44 123 PRO A C 1
ATOM 954 O O . PRO A 1 123 ? -20.396 -2.069 8.731 1.00 86.44 123 PRO A O 1
ATOM 957 N N . PHE A 1 124 ? -18.573 -2.895 7.694 1.00 82.06 124 PHE A N 1
ATOM 958 C CA . PHE A 1 124 ? -19.019 -4.290 7.617 1.00 82.06 124 PHE A CA 1
ATOM 959 C C . PHE A 1 124 ? -18.496 -5.135 8.782 1.00 82.06 124 PHE A C 1
ATOM 961 O O . PHE A 1 124 ? -18.980 -6.234 9.022 1.00 82.06 124 PHE A O 1
ATOM 968 N N . ALA A 1 125 ? -17.512 -4.623 9.519 1.00 85.06 125 ALA A N 1
ATOM 969 C CA . ALA A 1 125 ? -16.752 -5.380 10.500 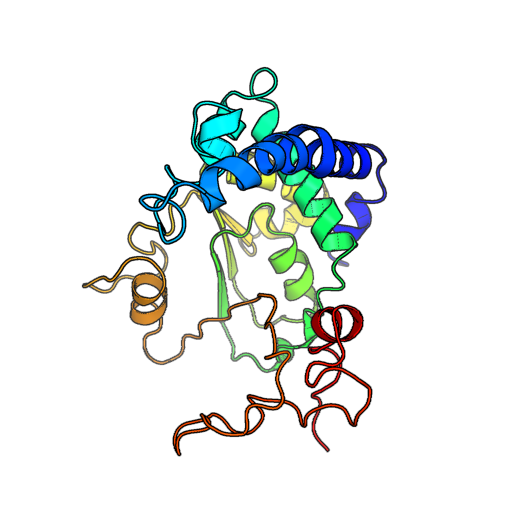1.00 85.06 125 ALA A CA 1
ATOM 970 C C . ALA A 1 125 ? -16.965 -4.831 11.921 1.00 85.06 125 ALA A C 1
ATOM 972 O O . ALA A 1 125 ? -16.054 -4.279 12.547 1.00 85.06 125 ALA A O 1
ATOM 973 N N . SER A 1 126 ? -18.185 -4.962 12.456 1.00 81.81 126 SER A N 1
ATOM 974 C CA . SER A 1 126 ? -18.523 -4.462 13.801 1.00 81.81 126 SER A CA 1
ATOM 975 C C . SER A 1 126 ? -17.673 -5.083 14.911 1.00 81.81 126 SER A C 1
ATOM 977 O O . SER A 1 126 ? -17.449 -4.431 15.927 1.00 81.81 126 SER A O 1
ATOM 979 N N . ASN A 1 127 ? -17.171 -6.300 14.691 1.00 84.38 127 ASN A N 1
ATOM 980 C CA . ASN A 1 127 ? -16.377 -7.063 15.656 1.00 84.38 127 ASN A CA 1
ATOM 981 C C . ASN A 1 127 ? -14.899 -6.631 15.698 1.00 84.38 127 ASN A C 1
ATOM 983 O O . ASN A 1 127 ? -14.159 -7.066 16.580 1.00 84.38 127 ASN A O 1
ATOM 987 N N . ILE A 1 128 ? -14.464 -5.749 14.784 1.00 87.00 128 ILE A N 1
ATOM 988 C CA . ILE A 1 128 ? -13.144 -5.115 14.864 1.00 87.00 128 ILE A CA 1
ATOM 989 C C . ILE A 1 128 ? -13.162 -4.086 15.993 1.00 87.00 128 ILE A C 1
ATOM 991 O O . ILE A 1 128 ? -13.729 -2.989 15.867 1.00 87.00 128 ILE A O 1
ATOM 995 N N . LEU A 1 129 ? -12.492 -4.456 17.083 1.00 88.38 129 LEU A N 1
ATOM 996 C CA . LEU A 1 129 ? -12.285 -3.622 18.260 1.00 88.38 129 LEU A CA 1
ATOM 997 C C . LEU A 1 129 ? -11.294 -2.495 17.960 1.00 88.38 129 LEU A C 1
ATOM 999 O O . LEU A 1 129 ? -11.482 -1.359 18.401 1.00 88.38 129 LEU A O 1
ATOM 1003 N N . ARG A 1 130 ? -10.239 -2.808 17.200 1.00 91.94 130 ARG A N 1
ATOM 1004 C CA . ARG A 1 130 ? -9.163 -1.872 16.876 1.00 91.94 130 ARG A CA 1
ATOM 1005 C C . ARG A 1 130 ? -8.549 -2.179 15.516 1.00 91.94 130 ARG A C 1
ATOM 1007 O O . ARG A 1 130 ? -8.265 -3.333 15.215 1.00 91.94 130 ARG A O 1
ATOM 1014 N N . ALA A 1 131 ? -8.304 -1.137 14.731 1.00 94.94 131 ALA A N 1
ATOM 1015 C CA . ALA A 1 131 ? -7.600 -1.219 13.461 1.00 94.94 131 ALA A CA 1
ATOM 1016 C C . ALA A 1 131 ? -6.329 -0.360 13.495 1.00 94.94 131 ALA A C 1
ATOM 1018 O O . ALA A 1 131 ? -6.389 0.835 13.783 1.00 94.94 131 ALA A O 1
ATOM 1019 N N . PHE A 1 132 ? -5.183 -0.958 13.195 1.00 95.56 132 PHE A N 1
ATOM 1020 C CA . PHE A 1 132 ? -3.913 -0.269 13.016 1.00 95.56 132 PHE A CA 1
ATOM 1021 C C . PHE A 1 132 ? -3.679 -0.037 11.528 1.00 95.56 132 PHE A C 1
ATOM 1023 O O . PHE A 1 132 ? -3.734 -0.981 10.750 1.00 95.56 132 PHE A O 1
ATOM 1030 N N . VAL A 1 133 ? -3.395 1.202 11.139 1.00 96.38 133 VAL A N 1
ATOM 1031 C CA . VAL A 1 133 ? -2.883 1.541 9.807 1.00 96.38 133 VAL A CA 1
ATOM 1032 C C . VAL A 1 133 ? -1.391 1.785 9.963 1.00 96.38 133 VAL A C 1
ATOM 1034 O O . VAL A 1 133 ? -0.993 2.737 10.642 1.00 96.38 133 VAL A O 1
ATOM 1037 N N . GLN A 1 134 ? -0.577 0.910 9.377 1.00 95.56 134 GLN A N 1
ATOM 1038 C CA . GLN A 1 134 ? 0.876 0.948 9.471 1.00 95.56 134 GLN A CA 1
ATOM 1039 C C . GLN A 1 134 ? 1.507 1.348 8.145 1.00 95.56 134 GLN A C 1
ATOM 1041 O O . GLN A 1 134 ? 1.258 0.732 7.115 1.00 95.56 134 GLN A O 1
ATOM 1046 N N . ASP A 1 135 ? 2.374 2.352 8.178 1.00 94.56 135 ASP A N 1
ATOM 1047 C CA . ASP A 1 135 ? 3.226 2.729 7.051 1.00 94.56 135 ASP A CA 1
ATOM 1048 C C . ASP A 1 135 ? 4.429 3.526 7.575 1.00 94.56 135 ASP A C 1
ATOM 1050 O O . ASP A 1 135 ? 4.555 3.823 8.765 1.00 94.56 135 ASP A O 1
ATOM 1054 N N . ARG A 1 136 ? 5.323 3.932 6.683 1.00 91.19 136 ARG A N 1
ATOM 1055 C CA . ARG A 1 136 ? 6.481 4.762 7.006 1.00 91.19 136 ARG A CA 1
ATOM 1056 C C . ARG A 1 136 ? 6.044 6.119 7.575 1.00 91.19 136 ARG A C 1
ATOM 1058 O O . ARG A 1 136 ? 5.007 6.651 7.170 1.00 91.19 136 ARG A O 1
ATOM 1065 N N . PRO A 1 137 ? 6.888 6.776 8.397 1.00 90.75 137 PRO A N 1
ATOM 1066 C CA . PRO A 1 137 ? 6.533 8.024 9.077 1.00 90.75 137 PRO A CA 1
ATOM 1067 C C . PRO A 1 137 ? 5.929 9.104 8.166 1.00 90.75 137 PRO A C 1
ATOM 1069 O O . PRO A 1 137 ? 4.877 9.653 8.470 1.00 90.75 137 PRO A O 1
ATOM 1072 N N . GLY A 1 138 ? 6.547 9.371 7.008 1.00 87.25 138 GLY A N 1
ATOM 1073 C CA . GLY A 1 138 ? 6.064 10.402 6.081 1.00 87.25 138 GLY A CA 1
ATOM 1074 C C . GLY A 1 138 ? 4.706 10.094 5.436 1.00 87.25 138 GLY A C 1
ATOM 1075 O O . GLY A 1 138 ? 3.996 11.021 5.061 1.00 87.25 138 GLY A O 1
ATOM 1076 N N . VAL A 1 139 ? 4.339 8.816 5.323 1.00 91.19 139 VAL A N 1
ATOM 1077 C CA . VAL A 1 139 ? 3.031 8.384 4.809 1.00 91.19 139 VAL A CA 1
ATOM 1078 C C . VAL A 1 139 ? 1.977 8.498 5.909 1.00 91.19 139 VAL A C 1
ATOM 1080 O O . VAL A 1 139 ? 0.910 9.056 5.671 1.00 91.19 139 VAL A O 1
ATOM 1083 N N . ILE A 1 140 ? 2.308 8.090 7.137 1.00 94.81 140 ILE A N 1
ATOM 1084 C CA . ILE A 1 140 ? 1.416 8.223 8.297 1.00 94.81 140 ILE A CA 1
ATOM 1085 C C . ILE A 1 140 ? 1.079 9.686 8.609 1.00 94.81 140 ILE A C 1
ATOM 1087 O O . ILE A 1 140 ? -0.070 9.986 8.935 1.00 94.81 140 ILE A O 1
ATOM 1091 N N . GLU A 1 141 ? 2.018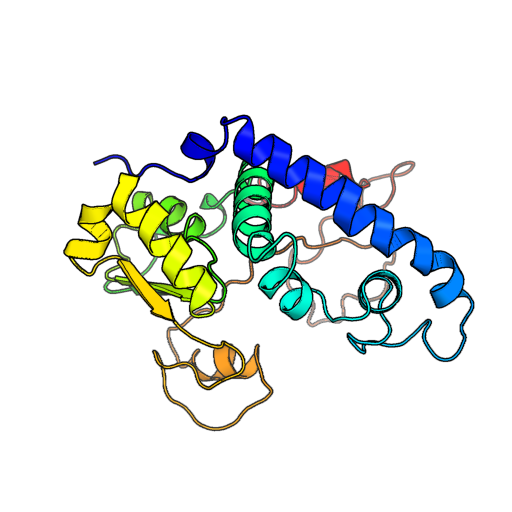 10.624 8.451 1.00 91.38 141 GLU A N 1
ATOM 1092 C CA . GLU A 1 141 ? 1.697 12.054 8.581 1.00 91.38 141 GLU A CA 1
ATOM 1093 C C . GLU A 1 141 ? 0.654 12.522 7.553 1.00 91.38 141 GLU A C 1
ATOM 1095 O O . GLU A 1 141 ? -0.231 13.314 7.878 1.00 91.38 141 GLU A O 1
ATOM 1100 N N . LEU A 1 142 ? 0.705 11.999 6.326 1.00 87.88 142 LEU A N 1
ATOM 1101 C CA . LEU A 1 142 ? -0.291 12.299 5.296 1.00 87.88 142 LEU A CA 1
ATOM 1102 C C . LEU A 1 142 ? -1.629 11.598 5.590 1.00 87.88 142 LEU A C 1
ATOM 1104 O O . LEU A 1 142 ? -2.684 12.219 5.445 1.00 87.88 142 LEU A O 1
ATOM 1108 N N . ALA A 1 143 ? -1.599 10.360 6.093 1.00 91.44 143 ALA A N 1
ATOM 1109 C CA . ALA A 1 143 ? -2.786 9.621 6.522 1.00 91.44 143 ALA A CA 1
ATOM 1110 C C . ALA A 1 143 ? -3.550 10.358 7.636 1.00 91.44 143 ALA A C 1
ATOM 1112 O O . ALA A 1 143 ? -4.777 10.440 7.594 1.00 91.44 143 ALA A O 1
ATOM 1113 N N . LYS A 1 144 ? -2.851 10.983 8.596 1.00 92.50 144 LYS A N 1
ATOM 1114 C CA . LYS A 1 144 ? -3.495 11.804 9.640 1.00 92.50 144 LYS A CA 1
ATOM 1115 C C . LYS A 1 144 ? -4.394 12.887 9.048 1.00 92.50 144 LYS A C 1
ATOM 1117 O O . LYS A 1 144 ? -5.478 13.122 9.573 1.00 92.50 144 LYS A O 1
ATOM 1122 N N . SER A 1 145 ? -3.978 13.528 7.953 1.00 87.44 145 SER A N 1
ATOM 1123 C CA . SER A 1 145 ? -4.795 14.540 7.272 1.00 87.44 145 SER A CA 1
ATOM 1124 C C . SER A 1 145 ? -6.097 13.949 6.726 1.00 87.44 145 SER A C 1
ATOM 1126 O O . SER A 1 145 ? -7.154 14.550 6.916 1.00 87.44 145 SER A O 1
ATOM 1128 N N . TYR A 1 146 ? -6.030 12.778 6.088 1.00 85.50 146 TYR A N 1
ATOM 1129 C CA . TYR A 1 146 ? -7.200 12.057 5.575 1.00 85.50 146 TYR A CA 1
ATOM 1130 C C . TYR A 1 146 ? -8.181 11.712 6.708 1.00 85.50 146 TYR A C 1
ATOM 1132 O O . TYR A 1 146 ? -9.354 12.099 6.677 1.00 85.50 146 TYR A O 1
ATOM 1140 N N . TRP A 1 147 ? -7.686 11.076 7.774 1.00 90.88 147 TRP A N 1
ATOM 1141 C CA . TRP A 1 147 ? -8.530 10.655 8.892 1.00 90.88 147 TRP A CA 1
ATOM 1142 C C . TRP A 1 147 ? -9.112 11.830 9.684 1.00 90.88 147 TRP A C 1
ATOM 1144 O O . TRP A 1 147 ? -10.281 11.778 10.063 1.00 90.88 147 TRP A O 1
ATOM 1154 N N . ASN A 1 148 ? -8.358 12.914 9.888 1.00 87.69 148 ASN A N 1
ATOM 1155 C CA . ASN A 1 148 ? -8.846 14.099 10.601 1.00 87.69 148 ASN A CA 1
ATOM 1156 C C . ASN A 1 148 ? -9.992 14.812 9.874 1.00 87.69 148 ASN A C 1
ATOM 1158 O O . ASN A 1 148 ? -10.839 15.418 10.529 1.00 87.69 148 ASN A O 1
ATOM 1162 N N . HIS A 1 149 ? -10.026 14.749 8.542 1.00 81.06 149 HIS A N 1
ATOM 1163 C CA . HIS A 1 149 ? -11.039 15.445 7.757 1.00 81.06 149 HIS A CA 1
ATOM 1164 C C . HIS A 1 149 ? -12.396 14.726 7.775 1.00 81.06 149 HIS A C 1
ATOM 1166 O O . HIS A 1 149 ? -13.433 15.381 7.858 1.00 81.06 149 HIS A O 1
ATOM 1172 N N . GLN A 1 150 ? -12.405 13.389 7.699 1.00 70.62 150 GLN A N 1
ATOM 1173 C CA . GLN A 1 150 ? -13.640 12.635 7.428 1.00 70.62 150 GLN A CA 1
ATOM 1174 C C . GLN A 1 150 ? -14.014 11.608 8.500 1.00 70.62 150 GLN A C 1
ATOM 1176 O O . GLN A 1 150 ? -15.190 11.288 8.648 1.00 70.62 150 GLN A O 1
ATOM 1181 N N . ASN A 1 151 ? -13.042 11.113 9.269 1.00 85.06 151 ASN A N 1
ATOM 1182 C CA . ASN A 1 151 ? -13.205 9.953 10.149 1.00 85.06 151 ASN A CA 1
ATOM 1183 C C . ASN A 1 151 ? -12.538 10.166 11.525 1.00 85.06 151 ASN A C 1
ATOM 1185 O O . ASN A 1 151 ? -12.122 9.216 12.191 1.00 85.06 151 ASN A O 1
ATOM 1189 N N . SER A 1 152 ? -12.448 11.423 11.974 1.00 90.12 152 SER A N 1
ATOM 1190 C CA . SER A 1 152 ? -11.688 11.820 13.167 1.00 90.12 152 SER A CA 1
ATOM 1191 C C . SER A 1 152 ? -12.198 11.169 14.451 1.00 90.12 152 SER A C 1
ATOM 1193 O O . SER A 1 152 ? -11.398 10.833 15.319 1.00 90.12 152 SER A O 1
ATOM 1195 N N . ALA A 1 153 ? -13.503 10.896 14.547 1.00 91.56 153 ALA A N 1
ATOM 1196 C CA . ALA A 1 153 ? -14.101 10.192 15.681 1.00 91.56 153 ALA A CA 1
ATOM 1197 C C . ALA A 1 153 ? -13.535 8.770 15.873 1.00 91.56 153 ALA A C 1
ATOM 1199 O O . ALA A 1 153 ? -13.389 8.308 17.006 1.00 91.56 153 ALA A O 1
ATOM 1200 N N . LEU A 1 154 ? -13.178 8.072 14.787 1.00 92.06 154 LEU A N 1
ATOM 1201 C CA . LEU A 1 154 ? -12.596 6.726 14.858 1.00 92.06 154 LEU A CA 1
ATOM 1202 C C . LEU A 1 154 ? -11.161 6.759 15.392 1.00 92.06 154 LEU A C 1
ATOM 1204 O O . LEU A 1 154 ? -10.774 5.880 16.157 1.00 92.06 154 LEU A O 1
ATOM 1208 N N . VAL A 1 155 ? -10.403 7.802 15.051 1.00 94.38 155 VAL A N 1
ATOM 1209 C CA . VAL A 1 155 ? -9.056 8.017 15.597 1.00 94.38 155 VAL A CA 1
ATOM 1210 C C . VAL A 1 155 ? -9.122 8.489 17.051 1.00 94.38 155 VAL A C 1
ATOM 1212 O O . VAL A 1 155 ? -8.429 7.950 17.907 1.00 94.38 155 VAL A O 1
ATOM 1215 N N . GLN A 1 156 ? -9.999 9.448 17.366 1.00 93.12 156 GLN A N 1
ATOM 1216 C CA . GLN A 1 156 ? -10.165 9.994 18.720 1.00 93.12 156 GLN A CA 1
ATOM 1217 C C . GLN A 1 156 ? -10.643 8.945 19.730 1.00 93.12 156 GLN A C 1
ATOM 1219 O O . GLN A 1 156 ? -10.209 8.958 20.877 1.00 93.12 156 GLN A O 1
ATOM 1224 N N . SER A 1 157 ? -11.514 8.025 19.307 1.00 92.88 157 SER A N 1
ATOM 1225 C CA . SER A 1 157 ? -11.960 6.902 20.144 1.00 92.88 157 SER A CA 1
ATOM 1226 C C . SER A 1 157 ? -10.906 5.801 20.307 1.00 92.88 157 SER A C 1
ATOM 1228 O O . SER A 1 157 ? -11.116 4.875 21.086 1.00 92.88 157 SER A O 1
ATOM 1230 N N . GLY A 1 158 ? -9.788 5.865 19.575 1.00 92.25 158 GLY A N 1
ATOM 1231 C CA . GLY A 1 158 ? -8.766 4.817 19.558 1.00 92.25 158 GLY A CA 1
ATOM 1232 C C . GLY A 1 158 ? -9.183 3.551 18.803 1.00 92.25 158 GLY A C 1
ATOM 1233 O O . GLY A 1 158 ? -8.478 2.543 18.876 1.00 92.25 158 GLY A O 1
ATOM 1234 N N . ARG A 1 159 ? -10.309 3.587 18.073 1.00 93.00 159 ARG A N 1
ATOM 1235 C CA . ARG A 1 159 ? -10.748 2.480 17.211 1.00 93.00 159 ARG A CA 1
ATOM 1236 C C . ARG A 1 159 ? -9.860 2.344 15.975 1.00 93.00 159 ARG A C 1
ATOM 1238 O O . ARG A 1 159 ? -9.657 1.230 15.504 1.00 93.00 159 ARG A O 1
ATOM 1245 N N . VAL A 1 160 ? -9.306 3.451 15.480 1.00 96.06 160 VAL A N 1
ATOM 1246 C CA . VAL A 1 160 ? -8.277 3.483 14.431 1.00 96.06 160 VAL A CA 1
ATOM 1247 C C . VAL A 1 160 ? -6.997 4.096 14.989 1.00 96.06 160 VAL A C 1
ATOM 1249 O O . VAL A 1 160 ? -7.024 5.187 15.555 1.00 96.06 160 VAL A O 1
ATOM 1252 N N . ILE A 1 161 ? -5.870 3.412 14.805 1.00 96.38 161 ILE A N 1
ATOM 1253 C CA . ILE A 1 161 ? -4.546 3.852 15.249 1.00 96.38 161 ILE A CA 1
ATOM 1254 C C . ILE A 1 161 ? -3.637 3.984 14.034 1.00 96.38 161 ILE A C 1
ATOM 1256 O O . ILE A 1 161 ? -3.382 3.015 13.328 1.00 96.38 161 ILE A O 1
ATOM 1260 N N . LEU A 1 162 ? -3.123 5.190 13.808 1.00 96.75 162 LEU A N 1
ATOM 1261 C CA . LEU A 1 162 ? -2.147 5.457 12.755 1.00 96.75 162 LEU A CA 1
ATOM 1262 C C . LEU A 1 162 ? -0.745 5.278 13.340 1.00 96.75 162 LEU A C 1
ATOM 1264 O O . LEU A 1 162 ? -0.336 6.052 14.209 1.00 96.75 162 LEU A O 1
ATOM 1268 N N . GLN A 1 163 ? -0.028 4.249 12.897 1.00 96.06 163 GLN A N 1
ATOM 1269 C CA . GLN A 1 163 ? 1.232 3.824 13.497 1.00 96.06 163 GLN A CA 1
ATOM 1270 C C . GLN A 1 163 ? 2.362 3.874 12.472 1.00 96.06 163 GLN A C 1
ATOM 1272 O O . GLN A 1 163 ? 2.349 3.166 11.472 1.00 96.06 163 GLN A O 1
ATOM 1277 N N . ALA A 1 164 ? 3.375 4.699 12.738 1.00 95.25 164 ALA A N 1
ATOM 1278 C CA . ALA A 1 164 ? 4.593 4.674 11.941 1.00 95.25 164 ALA A CA 1
ATOM 1279 C C . ALA A 1 164 ? 5.336 3.354 12.184 1.00 95.25 164 ALA A C 1
ATOM 1281 O O . ALA A 1 164 ? 5.731 3.071 13.315 1.00 95.25 164 ALA A O 1
ATOM 1282 N N . HIS A 1 165 ? 5.525 2.560 11.135 1.00 90.62 165 HIS A N 1
ATOM 1283 C CA . HIS A 1 165 ? 6.213 1.276 11.205 1.00 90.62 165 HIS A CA 1
ATOM 1284 C C . HIS A 1 165 ? 6.921 0.958 9.888 1.00 90.62 165 HIS A C 1
ATOM 1286 O O . HIS A 1 165 ? 6.448 1.291 8.801 1.00 90.62 165 HIS A O 1
ATOM 1292 N N . ASP A 1 166 ? 8.089 0.333 10.005 1.00 87.69 166 ASP A N 1
ATOM 1293 C CA . ASP A 1 166 ? 8.790 -0.282 8.886 1.00 87.69 166 ASP A CA 1
ATOM 1294 C C . ASP A 1 166 ? 8.517 -1.786 8.927 1.00 87.69 166 ASP A C 1
ATOM 1296 O O . ASP A 1 166 ? 9.043 -2.485 9.789 1.00 87.69 166 ASP A O 1
ATOM 1300 N N . PHE A 1 167 ? 7.722 -2.295 7.990 1.00 84.62 167 PHE A N 1
ATOM 1301 C CA . PHE A 1 167 ? 7.329 -3.705 7.955 1.00 84.62 167 PHE A CA 1
ATOM 1302 C C . PHE A 1 167 ? 8.483 -4.679 7.662 1.00 84.62 167 PHE A C 1
ATOM 1304 O O . PHE A 1 167 ? 8.293 -5.890 7.740 1.00 84.62 167 PHE A O 1
ATOM 1311 N N . PHE A 1 168 ? 9.680 -4.181 7.326 1.00 80.44 168 PHE A N 1
ATOM 1312 C CA . PHE A 1 168 ? 10.899 -4.996 7.282 1.00 80.44 168 PHE A CA 1
ATOM 1313 C C . PHE A 1 168 ? 11.513 -5.220 8.673 1.00 80.44 168 PHE A C 1
ATOM 1315 O O . PHE A 1 168 ? 12.437 -6.020 8.810 1.00 80.44 168 PHE A O 1
ATOM 1322 N N . THR A 1 169 ? 11.027 -4.513 9.695 1.00 79.75 169 THR A N 1
ATOM 1323 C CA . THR A 1 169 ? 11.382 -4.705 11.106 1.00 79.75 169 THR A CA 1
ATOM 1324 C C . THR A 1 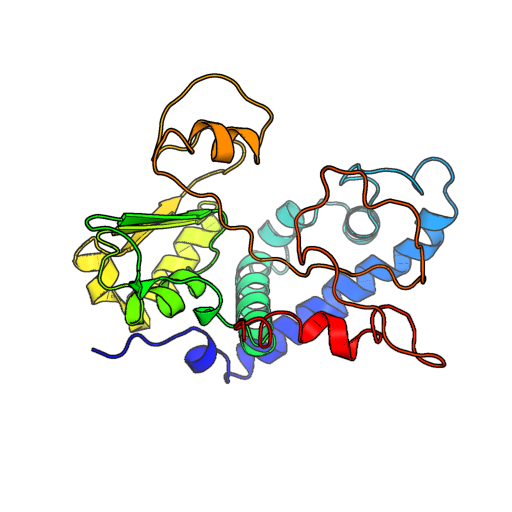169 ? 10.337 -5.568 11.816 1.00 79.75 169 THR A C 1
ATOM 1326 O O . THR A 1 169 ? 9.277 -5.853 11.256 1.00 79.75 169 THR A O 1
ATOM 1329 N N . GLU A 1 170 ? 10.648 -6.016 13.034 1.00 74.88 170 GLU A N 1
ATOM 1330 C CA . GLU A 1 170 ? 9.726 -6.791 13.872 1.00 74.88 170 GLU A CA 1
ATOM 1331 C C . GLU A 1 170 ? 8.379 -6.070 14.033 1.00 74.88 170 GLU A C 1
ATOM 1333 O O . GLU A 1 170 ? 8.316 -4.837 14.106 1.00 74.88 170 GLU A O 1
ATOM 1338 N N . GLN A 1 171 ? 7.290 -6.839 14.044 1.00 77.50 171 GLN A N 1
ATOM 1339 C CA . GLN A 1 171 ? 5.937 -6.305 14.105 1.00 77.50 171 GLN A CA 1
ATOM 1340 C C . GLN A 1 171 ? 5.612 -5.841 15.540 1.00 77.50 171 GLN A C 1
ATOM 1342 O O . GLN A 1 171 ? 5.437 -6.670 16.422 1.00 77.50 171 GLN A O 1
ATOM 1347 N N . PRO A 1 172 ? 5.469 -4.530 15.817 1.00 74.44 172 PRO A N 1
ATOM 1348 C CA . PRO A 1 172 ? 5.296 -4.014 17.178 1.00 74.44 172 PRO A CA 1
ATOM 1349 C C . PRO A 1 172 ? 3.975 -4.419 17.843 1.00 74.44 172 PRO A C 1
ATOM 1351 O O . PRO A 1 172 ? 3.806 -4.192 19.039 1.00 74.44 172 PRO A O 1
ATOM 1354 N N . VAL A 1 173 ? 3.017 -4.950 17.079 1.00 70.31 173 VAL A N 1
ATOM 1355 C CA . VAL A 1 173 ? 1.726 -5.414 17.602 1.00 70.31 173 VAL A CA 1
ATOM 1356 C C . VAL A 1 173 ? 1.806 -6.865 18.115 1.00 70.31 173 VAL A C 1
ATOM 1358 O O . VAL A 1 173 ? 1.003 -7.221 18.976 1.00 70.31 173 VAL A O 1
ATOM 1361 N N . TRP A 1 174 ? 2.792 -7.669 17.677 1.00 63.94 174 TRP A N 1
ATOM 1362 C CA . TRP A 1 174 ? 2.964 -9.079 18.072 1.00 63.94 174 TRP A CA 1
ATOM 1363 C C . TRP A 1 174 ? 4.449 -9.488 18.094 1.00 63.94 174 TRP A C 1
ATOM 1365 O O . TRP A 1 174 ? 5.118 -9.408 17.068 1.00 63.94 174 TRP A O 1
ATOM 1375 N N . SER A 1 175 ? 4.957 -9.946 19.243 1.00 44.16 175 SER A N 1
ATOM 1376 C CA . SER A 1 175 ? 6.340 -10.422 19.395 1.00 44.16 175 SER A CA 1
ATOM 1377 C C . SER A 1 175 ? 6.421 -11.931 19.180 1.00 44.16 175 SER A C 1
ATOM 1379 O O . SER A 1 175 ? 5.746 -12.653 19.908 1.00 44.16 175 SER A O 1
ATOM 1381 N N . ASP A 1 176 ? 7.261 -12.397 18.261 1.00 43.34 176 ASP A N 1
ATOM 1382 C CA . ASP A 1 176 ? 7.963 -13.677 18.399 1.00 43.34 176 ASP A CA 1
ATOM 1383 C C . ASP A 1 176 ? 9.170 -13.743 17.446 1.00 43.34 176 ASP A C 1
ATOM 1385 O O . ASP A 1 176 ? 9.225 -13.097 16.396 1.00 43.34 176 ASP A O 1
ATOM 1389 N N . GLN A 1 177 ? 10.183 -14.485 17.896 1.00 41.47 177 GLN A N 1
ATOM 1390 C CA . GLN A 1 177 ? 11.559 -14.475 17.409 1.00 41.47 177 GLN A CA 1
ATOM 1391 C C . GLN A 1 177 ? 11.759 -15.431 16.209 1.00 41.47 177 GLN A C 1
ATOM 1393 O O . GLN A 1 177 ? 11.525 -16.626 16.346 1.00 41.47 177 GLN A O 1
ATOM 1398 N N . GLU A 1 178 ? 12.324 -14.902 15.111 1.00 41.28 178 GLU A N 1
ATOM 1399 C CA . GLU A 1 178 ? 13.140 -15.563 14.054 1.00 41.28 178 GLU A CA 1
ATOM 1400 C C . GLU A 1 178 ? 12.629 -15.537 12.588 1.00 41.28 178 GLU A C 1
ATOM 1402 O O . GLU A 1 178 ? 11.793 -16.304 12.126 1.00 41.28 178 GLU A O 1
ATOM 1407 N N . ALA A 1 179 ? 13.308 -14.691 11.800 1.00 39.00 179 ALA A N 1
ATOM 1408 C CA . ALA A 1 179 ? 12.881 -14.074 10.546 1.00 39.00 179 ALA A CA 1
ATOM 1409 C C . ALA A 1 179 ? 13.272 -14.765 9.221 1.00 39.00 179 ALA A C 1
ATOM 1411 O O . ALA A 1 179 ? 14.340 -15.359 9.098 1.00 39.00 179 ALA A O 1
ATOM 1412 N N . ILE A 1 180 ? 12.439 -14.519 8.190 1.00 42.78 180 ILE A N 1
ATOM 1413 C CA . ILE A 1 180 ? 12.755 -14.209 6.772 1.00 42.78 180 ILE A CA 1
ATOM 1414 C C . ILE A 1 180 ? 11.697 -13.178 6.285 1.00 42.78 180 ILE A C 1
ATOM 1416 O O . ILE A 1 180 ? 10.491 -13.404 6.320 1.00 42.78 180 ILE A O 1
ATOM 1420 N N . THR A 1 181 ? 12.152 -12.025 5.800 1.00 56.78 181 THR A N 1
ATOM 1421 C CA . THR A 1 181 ? 11.913 -10.695 6.410 1.00 56.78 181 THR A CA 1
ATOM 1422 C C . THR A 1 181 ? 10.527 -10.027 6.302 1.00 56.78 181 THR A C 1
ATOM 1424 O O . THR A 1 181 ? 10.321 -9.039 6.985 1.00 56.78 181 THR A O 1
ATOM 1427 N N . ILE A 1 182 ? 9.572 -10.478 5.477 1.00 59.38 182 ILE A N 1
ATOM 1428 C CA . ILE A 1 182 ? 8.209 -9.876 5.471 1.00 59.38 182 ILE A CA 1
ATOM 1429 C C . ILE A 1 182 ? 7.163 -10.945 5.740 1.00 59.38 182 ILE A C 1
ATOM 1431 O O . ILE A 1 182 ? 6.476 -10.899 6.752 1.00 59.38 182 ILE A O 1
ATOM 1435 N N . MET A 1 183 ? 7.085 -11.956 4.870 1.00 58.25 183 MET A N 1
ATOM 1436 C CA . MET A 1 183 ? 6.092 -13.019 5.018 1.00 58.25 183 MET A CA 1
ATOM 1437 C C . MET A 1 183 ? 6.318 -13.850 6.282 1.00 58.25 183 MET A C 1
ATOM 1439 O O . MET A 1 183 ? 5.327 -14.285 6.848 1.00 58.25 183 MET A O 1
ATOM 1443 N N . ARG A 1 184 ? 7.559 -14.024 6.782 1.00 56.00 184 ARG A N 1
ATOM 1444 C CA . ARG A 1 184 ? 7.741 -14.609 8.122 1.00 56.00 184 ARG A CA 1
ATOM 1445 C C . ARG A 1 184 ? 7.421 -13.639 9.244 1.00 56.00 184 ARG A C 1
ATOM 1447 O O . ARG A 1 184 ? 6.697 -14.045 10.119 1.00 56.00 184 ARG A O 1
ATOM 1454 N N . HIS A 1 185 ? 7.820 -12.364 9.203 1.00 54.19 185 HIS A N 1
ATOM 1455 C CA . HIS A 1 185 ? 7.406 -11.425 10.265 1.00 54.19 185 HIS A CA 1
ATOM 1456 C C . HIS A 1 185 ? 5.881 -11.361 10.417 1.00 54.19 185 HIS A C 1
ATOM 1458 O O . HIS A 1 185 ? 5.371 -11.227 11.523 1.00 54.19 185 HIS A O 1
ATOM 1464 N N . LEU A 1 186 ? 5.152 -11.501 9.307 1.00 59.12 186 LEU A N 1
ATOM 1465 C CA . LEU A 1 186 ? 3.701 -11.622 9.328 1.00 59.12 186 LEU A CA 1
ATOM 1466 C C . LEU A 1 186 ? 3.236 -13.025 9.744 1.00 59.12 186 LEU A C 1
ATOM 1468 O O . LEU A 1 186 ? 2.275 -13.123 10.489 1.00 59.12 186 LEU A O 1
ATOM 1472 N N . ASN A 1 187 ? 3.891 -14.102 9.303 1.00 59.41 187 ASN A N 1
ATOM 1473 C CA . ASN A 1 187 ? 3.524 -15.482 9.645 1.00 59.41 187 ASN A CA 1
ATOM 1474 C C . ASN A 1 187 ? 3.866 -15.885 11.095 1.00 59.41 187 ASN A C 1
ATOM 1476 O O . ASN A 1 187 ? 3.100 -16.612 11.710 1.00 59.41 187 ASN A O 1
ATOM 1480 N N . ASP A 1 188 ? 4.969 -15.405 11.659 1.00 54.12 188 ASP A N 1
ATOM 1481 C CA . ASP A 1 188 ? 5.387 -15.617 13.050 1.00 54.12 188 ASP A CA 1
ATOM 1482 C C . ASP A 1 188 ? 4.484 -14.804 13.991 1.00 54.12 188 ASP A C 1
ATOM 1484 O O . ASP A 1 188 ? 4.055 -15.293 15.031 1.00 54.12 188 ASP A O 1
ATOM 1488 N N . ALA A 1 189 ? 4.055 -13.613 13.552 1.00 54.88 189 ALA A N 1
ATOM 1489 C CA . ALA A 1 189 ? 2.956 -12.881 14.178 1.00 54.88 189 ALA A CA 1
ATOM 1490 C C . ALA A 1 189 ? 1.589 -13.589 14.040 1.00 54.88 189 ALA A C 1
ATOM 1492 O O . ALA A 1 189 ? 0.631 -13.256 14.746 1.00 54.88 189 ALA A O 1
ATOM 1493 N N . VAL A 1 190 ? 1.477 -14.580 13.146 1.00 59.47 190 VAL A N 1
ATOM 1494 C CA . VAL A 1 190 ? 0.276 -15.395 12.943 1.00 59.47 190 VAL A CA 1
ATOM 1495 C C . VAL A 1 190 ? 0.325 -16.659 13.820 1.00 59.47 190 VAL A C 1
ATOM 1497 O O . VAL A 1 190 ? 0.207 -17.788 13.356 1.00 59.47 190 VAL A O 1
ATOM 1500 N N . ALA A 1 191 ? 0.471 -16.493 15.136 1.00 56.81 191 ALA A N 1
ATOM 1501 C CA . ALA A 1 191 ? 0.290 -17.598 16.078 1.00 56.81 191 ALA A CA 1
ATOM 1502 C C . ALA A 1 191 ? -1.210 -17.872 16.345 1.00 56.81 191 ALA A C 1
ATOM 1504 O O . ALA A 1 191 ? -1.981 -16.973 16.689 1.00 56.81 191 ALA A O 1
ATOM 1505 N N . GLY A 1 192 ? -1.629 -19.138 16.209 1.00 67.81 192 GLY A N 1
ATOM 1506 C CA . GLY A 1 192 ? -2.896 -19.713 16.700 1.00 67.81 192 GLY A CA 1
ATOM 1507 C C . GLY A 1 192 ? -4.202 -19.235 16.041 1.00 67.81 192 GLY A C 1
ATOM 1508 O O . GLY A 1 192 ? -4.874 -20.017 15.371 1.00 67.81 192 GLY A O 1
ATOM 1509 N N . HIS A 1 193 ? -4.590 -17.975 16.269 1.00 72.00 193 HIS A N 1
ATOM 1510 C CA . HIS A 1 193 ? -5.902 -17.404 15.900 1.00 72.00 193 HIS A CA 1
ATOM 1511 C C . HIS A 1 193 ? -5.832 -16.245 14.895 1.00 72.00 193 HIS A C 1
ATOM 1513 O O . HIS A 1 193 ? -6.865 -15.743 14.449 1.00 72.00 193 HIS A O 1
ATOM 1519 N N . SER A 1 194 ? -4.627 -15.822 14.533 1.00 78.06 194 SER A N 1
ATOM 1520 C CA . SER A 1 194 ? -4.386 -14.768 13.551 1.00 78.06 194 SER A CA 1
ATOM 1521 C C . SER A 1 194 ? -4.548 -15.281 12.115 1.00 78.06 194 SER A C 1
ATOM 1523 O O . SER A 1 194 ? -4.483 -16.480 11.845 1.00 78.06 194 SER A O 1
ATOM 1525 N N . ARG A 1 195 ? -4.761 -14.365 11.167 1.00 80.12 195 ARG A N 1
ATOM 1526 C CA . ARG A 1 195 ? -4.828 -14.667 9.730 1.00 80.12 195 ARG A CA 1
ATOM 1527 C C . ARG A 1 195 ? -4.071 -13.601 8.950 1.00 80.12 195 ARG A C 1
ATOM 1529 O O . ARG A 1 195 ? -4.222 -12.418 9.241 1.00 80.12 195 ARG A O 1
ATOM 1536 N N . LEU A 1 196 ? -3.305 -14.021 7.945 1.00 83.81 196 LEU A N 1
ATOM 1537 C CA . LEU A 1 196 ? -2.687 -13.120 6.976 1.00 83.81 196 LEU A CA 1
ATOM 1538 C C . LEU A 1 196 ? -3.588 -13.007 5.745 1.00 83.81 196 LEU A C 1
ATOM 1540 O O . LEU A 1 196 ? -3.873 -14.009 5.091 1.00 83.81 196 LEU A O 1
ATOM 1544 N N . LEU A 1 197 ? -4.020 -11.788 5.432 1.00 85.62 197 LEU A N 1
ATOM 1545 C CA . LEU A 1 197 ? -4.777 -11.476 4.224 1.00 85.62 197 LEU A CA 1
ATOM 1546 C C . LEU A 1 197 ? -3.860 -10.740 3.250 1.00 85.62 197 LEU A C 1
ATOM 1548 O O . LEU A 1 197 ? -3.268 -9.725 3.608 1.00 85.62 197 LEU A O 1
ATOM 1552 N N . VAL A 1 198 ? -3.745 -11.259 2.029 1.00 83.69 198 VAL A N 1
ATOM 1553 C CA . VAL A 1 198 ? -2.990 -10.623 0.946 1.00 83.69 198 VAL A CA 1
ATOM 1554 C C . VAL A 1 198 ? -3.982 -10.203 -0.124 1.00 83.69 198 VAL A C 1
ATOM 1556 O O . VAL A 1 198 ? -4.671 -11.043 -0.699 1.00 83.69 198 VAL A O 1
ATOM 1559 N N . GLN A 1 199 ? -4.057 -8.901 -0.374 1.00 82.19 199 GLN A N 1
ATOM 1560 C CA . GLN A 1 199 ? -4.894 -8.331 -1.418 1.00 82.19 199 GLN A CA 1
ATOM 1561 C C . GLN A 1 199 ? -4.004 -7.904 -2.585 1.00 82.19 199 GLN A C 1
ATOM 1563 O O . GLN A 1 199 ? -3.345 -6.870 -2.520 1.00 82.19 199 GLN A O 1
ATOM 1568 N N . ASP A 1 200 ? -3.994 -8.704 -3.646 1.00 80.44 200 ASP A N 1
ATOM 1569 C CA . ASP A 1 200 ? -3.203 -8.442 -4.848 1.00 80.44 200 ASP A CA 1
ATOM 1570 C C . ASP A 1 200 ? -3.906 -9.010 -6.091 1.00 80.44 200 ASP A C 1
ATOM 1572 O O . ASP A 1 200 ? -4.870 -9.777 -5.989 1.00 80.44 200 ASP A O 1
ATOM 1576 N N . ILE A 1 201 ? -3.427 -8.631 -7.272 1.00 77.44 201 ILE A N 1
ATOM 1577 C CA . ILE A 1 201 ? -3.891 -9.187 -8.540 1.00 77.44 201 ILE A CA 1
ATOM 1578 C C . ILE A 1 201 ? -3.303 -10.590 -8.698 1.00 77.44 201 ILE A C 1
ATOM 1580 O O . ILE A 1 201 ? -2.089 -10.775 -8.794 1.00 77.44 201 ILE A O 1
ATOM 1584 N N . VAL A 1 202 ? -4.177 -11.592 -8.784 1.00 75.38 202 VAL A N 1
ATOM 1585 C CA . VAL A 1 202 ? -3.782 -12.971 -9.086 1.00 75.38 202 VAL A CA 1
ATOM 1586 C C . VAL A 1 202 ? -3.784 -13.161 -10.602 1.00 75.38 202 VAL A C 1
ATOM 1588 O O . VAL A 1 202 ? -4.834 -13.301 -11.229 1.00 75.38 202 VAL A O 1
ATOM 1591 N N . ILE A 1 203 ? -2.595 -13.163 -11.204 1.00 74.06 203 ILE A N 1
ATOM 1592 C CA . ILE A 1 203 ? -2.440 -13.333 -12.654 1.00 74.06 203 ILE A CA 1
ATOM 1593 C C . ILE A 1 203 ? -2.516 -14.823 -13.000 1.00 74.06 203 ILE A C 1
ATOM 1595 O O . ILE A 1 203 ? -1.663 -15.616 -12.601 1.00 74.06 203 ILE A O 1
ATOM 1599 N N . SER A 1 204 ? -3.541 -15.200 -13.767 1.00 72.56 204 SER A N 1
ATOM 1600 C CA . SER A 1 204 ? -3.710 -16.569 -14.264 1.00 72.56 204 SER A CA 1
ATOM 1601 C C . SER A 1 204 ? -2.803 -16.849 -15.462 1.00 72.56 204 SER A C 1
ATOM 1603 O O . SER A 1 204 ? -2.521 -15.968 -16.275 1.00 72.56 204 SER A O 1
ATOM 1605 N N . HIS A 1 205 ? -2.381 -18.104 -15.623 1.00 72.88 205 HIS A N 1
ATOM 1606 C CA . HIS A 1 205 ? -1.573 -18.506 -16.771 1.00 72.88 205 HIS A CA 1
ATOM 1607 C C . HIS A 1 205 ? -2.332 -18.303 -18.091 1.00 72.88 205 HIS A C 1
ATOM 1609 O O . HIS A 1 205 ? -3.439 -18.803 -18.278 1.00 72.88 205 HIS A O 1
ATOM 1615 N N . ALA A 1 206 ? -1.705 -17.600 -19.038 1.00 73.19 206 ALA A N 1
ATOM 1616 C CA . ALA A 1 206 ? -2.263 -17.394 -20.376 1.00 73.19 206 ALA A CA 1
ATOM 1617 C C . ALA A 1 206 ? -2.291 -18.686 -21.220 1.00 73.19 206 ALA A C 1
ATOM 1619 O O . ALA A 1 206 ? -3.080 -18.802 -22.161 1.00 73.19 206 ALA A O 1
ATOM 1620 N N . CYS A 1 207 ? -1.438 -19.656 -20.880 1.00 71.00 207 CYS A N 1
ATOM 1621 C CA . CYS A 1 207 ? -1.357 -20.957 -21.533 1.00 71.00 207 CYS A CA 1
ATOM 1622 C C . CYS A 1 207 ? -2.337 -21.955 -20.909 1.00 71.00 207 CYS A C 1
ATOM 1624 O O . CYS A 1 207 ? -2.544 -21.970 -19.699 1.00 71.00 207 CYS A O 1
ATOM 1626 N N . HIS A 1 208 ? -2.856 -22.872 -21.727 1.00 60.47 208 HIS A N 1
ATOM 1627 C CA . HIS A 1 208 ? -3.580 -24.059 -21.263 1.00 60.47 208 HIS A CA 1
ATOM 1628 C C . HIS A 1 208 ? -2.619 -25.120 -20.699 1.00 60.47 208 HIS A C 1
ATOM 1630 O O . HIS A 1 208 ? -2.676 -26.284 -21.104 1.00 60.47 208 HIS A O 1
ATOM 1636 N N . ASP A 1 209 ? -1.702 -24.735 -19.813 1.00 59.31 209 ASP A N 1
ATOM 1637 C CA . ASP A 1 209 ? -0.803 -25.703 -19.193 1.00 59.31 209 ASP A CA 1
ATOM 1638 C C . ASP A 1 209 ? -1.587 -26.571 -18.207 1.00 59.31 209 ASP A C 1
ATOM 1640 O O . ASP A 1 209 ? -2.093 -26.119 -17.184 1.00 59.31 209 ASP A O 1
ATOM 1644 N N . ARG A 1 210 ? -1.716 -27.854 -18.564 1.00 51.53 210 ARG A N 1
ATOM 1645 C CA . ARG A 1 210 ? -2.371 -28.904 -17.767 1.00 51.53 210 ARG A CA 1
ATOM 1646 C C . ARG A 1 210 ? -1.424 -29.578 -16.766 1.00 51.53 210 ARG A C 1
ATOM 1648 O O . ARG A 1 210 ? -1.829 -30.528 -16.103 1.00 51.53 210 ARG A O 1
ATOM 1655 N N . GLY A 1 211 ? -0.162 -29.158 -16.695 1.00 51.94 211 GLY A N 1
ATOM 1656 C CA . GLY A 1 211 ? 0.864 -29.791 -15.868 1.00 51.94 211 GLY A CA 1
ATOM 1657 C C . GLY A 1 211 ? 1.303 -28.867 -14.745 1.00 51.94 211 GLY A C 1
ATOM 1658 O O . GLY A 1 211 ? 2.053 -27.934 -14.999 1.00 51.94 211 GLY A O 1
ATOM 1659 N N . GLY A 1 212 ? 0.854 -29.123 -13.517 1.00 50.75 212 GLY A N 1
ATOM 1660 C CA . GLY A 1 212 ? 1.368 -28.396 -12.351 1.00 50.75 212 GLY A CA 1
ATOM 1661 C C . GLY A 1 212 ? 0.417 -28.253 -11.170 1.00 50.75 212 GLY A C 1
ATOM 1662 O O . GLY A 1 212 ? 0.820 -27.714 -10.145 1.00 50.75 212 GLY A O 1
ATOM 1663 N N . ALA A 1 213 ? -0.819 -28.749 -11.254 1.00 51.59 213 ALA A N 1
ATOM 1664 C CA . ALA A 1 213 ? -1.550 -29.057 -10.033 1.00 51.59 213 ALA A CA 1
ATOM 1665 C C . ALA A 1 213 ? -0.974 -30.363 -9.470 1.00 51.59 213 ALA A C 1
ATOM 1667 O O . ALA A 1 213 ? -1.514 -31.444 -9.699 1.00 51.59 213 ALA A O 1
ATOM 1668 N N . ASP A 1 214 ? 0.166 -30.265 -8.781 1.00 53.81 214 ASP A N 1
ATOM 1669 C CA . ASP A 1 214 ? 0.589 -31.315 -7.858 1.00 53.81 214 ASP A CA 1
ATOM 1670 C C . ASP A 1 214 ? -0.585 -31.637 -6.920 1.00 53.81 214 ASP A C 1
ATOM 1672 O O . ASP A 1 214 ? -1.465 -30.802 -6.691 1.00 53.81 214 ASP A O 1
ATOM 1676 N N . SER A 1 215 ? -0.597 -32.826 -6.318 1.00 55.19 215 SER A N 1
ATOM 1677 C CA . SER A 1 215 ? -1.641 -33.275 -5.377 1.00 55.19 215 SER A CA 1
ATOM 1678 C C . SER A 1 215 ? -1.873 -32.350 -4.165 1.00 55.19 215 SER A C 1
ATOM 1680 O O . SER A 1 215 ? -2.760 -32.618 -3.360 1.00 55.19 215 SER A O 1
ATOM 1682 N N . ASN A 1 216 ? -1.084 -31.279 -4.036 1.00 57.53 216 ASN A N 1
ATOM 1683 C CA . ASN A 1 216 ? -1.159 -30.244 -3.009 1.00 57.53 216 ASN A CA 1
ATOM 1684 C C . ASN A 1 216 ? -1.791 -28.923 -3.500 1.00 57.53 216 ASN A C 1
ATOM 1686 O O . ASN A 1 216 ? -1.811 -27.951 -2.747 1.00 57.53 216 ASN A O 1
ATOM 1690 N N . ALA A 1 217 ? -2.270 -28.835 -4.745 1.00 59.41 217 ALA A N 1
ATOM 1691 C CA . ALA A 1 217 ? -2.956 -27.638 -5.227 1.00 59.41 217 ALA A CA 1
ATOM 1692 C C . ALA A 1 217 ? -4.271 -27.421 -4.459 1.00 59.41 217 ALA A C 1
ATOM 1694 O O . ALA A 1 217 ? -5.072 -28.345 -4.305 1.00 59.41 217 ALA A O 1
ATOM 1695 N N . MET A 1 218 ? -4.507 -26.194 -3.982 1.00 61.22 218 MET A N 1
ATOM 1696 C CA . MET A 1 218 ? -5.766 -25.867 -3.314 1.00 61.22 218 MET A CA 1
ATOM 1697 C C . MET A 1 218 ? -6.937 -26.001 -4.290 1.00 61.22 218 MET A C 1
ATOM 1699 O O . MET A 1 218 ? -6.881 -25.534 -5.430 1.00 61.22 218 MET A O 1
ATOM 1703 N N . ASN A 1 219 ? -8.013 -26.642 -3.835 1.00 59.16 219 ASN A N 1
ATOM 1704 C CA . ASN A 1 219 ? -9.225 -26.785 -4.629 1.00 59.16 219 ASN A CA 1
ATOM 1705 C C . ASN A 1 219 ? -9.789 -25.392 -4.963 1.00 59.16 219 ASN A C 1
ATOM 1707 O O . ASN A 1 219 ? -9.956 -24.567 -4.068 1.00 59.16 219 ASN A O 1
ATOM 1711 N N . GLY A 1 220 ? -10.041 -25.121 -6.244 1.00 61.78 220 GLY A N 1
ATOM 1712 C CA . GLY A 1 220 ? -10.475 -23.802 -6.720 1.00 61.78 220 GLY A CA 1
ATOM 1713 C C . GLY A 1 220 ? -9.362 -22.761 -6.910 1.00 61.78 220 GLY A C 1
ATOM 1714 O O . GLY A 1 220 ? -9.669 -21.645 -7.310 1.00 61.78 220 GLY A O 1
ATOM 1715 N N . ALA A 1 221 ? -8.082 -23.100 -6.692 1.00 62.62 221 ALA A N 1
ATOM 1716 C CA . ALA A 1 221 ? -6.966 -22.168 -6.919 1.00 62.62 221 ALA A CA 1
ATOM 1717 C C . ALA A 1 221 ? -6.816 -21.735 -8.386 1.00 62.62 221 ALA A C 1
ATOM 1719 O O . ALA A 1 221 ? -6.275 -20.668 -8.662 1.00 62.62 221 ALA A O 1
ATOM 1720 N N . TYR A 1 222 ? -7.297 -22.560 -9.319 1.00 64.50 222 TYR A N 1
ATOM 1721 C CA . TYR A 1 222 ? -7.291 -22.259 -10.744 1.00 64.50 222 TYR A CA 1
ATOM 1722 C C . TYR A 1 222 ? -8.719 -22.338 -11.289 1.00 64.50 222 TYR A C 1
ATOM 1724 O O . TYR A 1 222 ? -9.325 -23.415 -11.226 1.00 64.50 222 TYR A O 1
ATOM 1732 N N . PRO A 1 223 ? -9.273 -21.236 -11.829 1.00 67.12 223 PRO A N 1
ATOM 1733 C CA . PRO A 1 223 ? -10.549 -21.295 -12.523 1.00 67.12 223 PRO A CA 1
ATOM 1734 C C . PRO A 1 223 ? -10.442 -22.215 -13.752 1.00 67.12 223 PRO A C 1
ATOM 1736 O O . PRO A 1 223 ? -9.357 -22.356 -14.329 1.00 67.12 223 PRO A O 1
ATOM 1739 N N . PRO A 1 224 ? -11.551 -22.843 -14.185 1.00 72.00 224 PRO A N 1
ATOM 1740 C CA . PRO A 1 224 ? -11.555 -23.606 -15.424 1.00 72.00 224 PRO A CA 1
ATOM 1741 C C . PRO A 1 224 ? -11.145 -22.698 -16.598 1.00 72.00 224 PRO A C 1
ATOM 1743 O O . PRO A 1 224 ? -11.613 -21.559 -16.677 1.00 72.00 224 PRO A O 1
ATOM 1746 N N . PRO A 1 225 ? -10.281 -23.175 -17.512 1.00 77.06 225 PRO A N 1
ATOM 1747 C CA . PRO A 1 225 ? -9.778 -22.345 -18.598 1.00 77.06 225 PRO A CA 1
ATOM 1748 C C . PRO A 1 225 ? -10.901 -21.958 -19.566 1.00 77.06 225 PRO A C 1
ATOM 1750 O O . PRO A 1 225 ? -11.786 -22.767 -19.861 1.00 77.06 225 PRO A O 1
ATOM 1753 N N . TYR A 1 226 ? -10.827 -20.744 -20.116 1.00 82.88 226 TYR A N 1
ATOM 1754 C CA . TYR A 1 226 ? -11.762 -20.288 -21.149 1.00 82.88 226 TYR A CA 1
ATOM 1755 C C . TYR A 1 226 ? -11.644 -21.138 -22.425 1.00 82.88 226 TYR A C 1
ATOM 1757 O O . TYR A 1 226 ? -10.554 -21.606 -22.755 1.00 82.88 226 TYR A O 1
ATOM 1765 N N . PRO A 1 227 ? -12.742 -21.362 -23.168 1.00 83.06 227 PRO A N 1
ATOM 1766 C CA . PRO A 1 227 ? -12.691 -22.136 -24.401 1.00 83.06 227 PRO A CA 1
ATOM 1767 C C . PRO A 1 227 ? -11.985 -21.365 -25.524 1.00 83.06 227 PRO A C 1
ATOM 1769 O O . PRO A 1 227 ? -12.081 -20.140 -25.628 1.00 83.06 227 PRO A O 1
ATOM 1772 N N . ALA A 1 228 ? -11.337 -22.106 -26.426 1.00 79.94 228 ALA A N 1
ATOM 1773 C CA . ALA A 1 228 ? -10.785 -21.545 -27.655 1.00 79.94 228 ALA A CA 1
ATOM 1774 C C . ALA A 1 228 ? -11.872 -20.788 -28.458 1.00 79.94 228 ALA A C 1
ATOM 1776 O O . ALA A 1 228 ? -13.024 -21.231 -28.482 1.00 79.94 228 ALA A O 1
ATOM 1777 N N . PRO A 1 229 ? -11.535 -19.672 -29.139 1.00 86.62 229 PRO A N 1
ATOM 1778 C CA . PRO A 1 229 ? -10.186 -19.157 -29.408 1.00 86.62 229 PRO A CA 1
ATOM 1779 C C . PRO A 1 229 ? -9.632 -18.200 -28.337 1.00 86.62 229 PRO A C 1
ATOM 1781 O O . PRO A 1 229 ? -8.615 -17.551 -28.579 1.00 86.62 229 PRO A O 1
ATOM 1784 N N . LEU A 1 230 ? -10.293 -18.061 -27.184 1.00 82.75 230 LEU A N 1
ATOM 1785 C CA . LEU A 1 230 ? -9.813 -17.176 -26.125 1.00 82.75 230 LEU A CA 1
ATOM 1786 C C . LEU A 1 230 ? -8.535 -17.739 -25.475 1.00 82.75 230 LEU A C 1
ATOM 1788 O O . LEU A 1 230 ? -8.395 -18.960 -25.378 1.00 82.75 230 LEU A O 1
ATOM 1792 N N . PRO A 1 231 ? -7.619 -16.874 -24.994 1.00 82.31 231 PRO A N 1
ATOM 1793 C CA . PRO A 1 231 ? -6.559 -17.292 -24.081 1.00 82.31 231 PRO A CA 1
ATOM 1794 C C . PRO A 1 231 ? -7.138 -18.002 -22.852 1.00 82.31 231 PRO A C 1
ATOM 1796 O O . PRO A 1 231 ? -8.237 -17.664 -22.409 1.00 82.31 231 PRO A O 1
ATOM 1799 N N . ALA A 1 232 ? -6.386 -18.931 -22.256 1.00 81.62 232 ALA A N 1
ATOM 1800 C CA . ALA A 1 232 ? -6.860 -19.739 -21.128 1.00 81.62 232 ALA A CA 1
ATOM 1801 C C . ALA A 1 232 ? -7.322 -18.893 -19.929 1.00 81.62 232 ALA A C 1
ATOM 1803 O O . ALA A 1 232 ? -8.295 -19.245 -19.264 1.00 81.62 232 ALA A O 1
ATOM 1804 N N . ASN A 1 233 ? -6.656 -17.759 -19.701 1.00 78.00 233 ASN A N 1
ATOM 1805 C CA . ASN A 1 233 ? -6.966 -16.781 -18.659 1.00 78.00 233 ASN A CA 1
ATOM 1806 C C . ASN A 1 233 ? -8.065 -15.773 -19.047 1.00 78.00 233 ASN A C 1
ATOM 1808 O O . ASN A 1 233 ? -8.352 -14.880 -18.257 1.00 78.00 233 ASN A O 1
ATOM 1812 N N . GLY A 1 234 ? -8.652 -15.852 -20.246 1.00 78.94 234 GLY A N 1
ATOM 1813 C CA . GLY A 1 234 ? -9.657 -14.894 -20.726 1.00 78.94 234 GLY A CA 1
ATOM 1814 C C . GLY A 1 234 ? -9.104 -13.504 -21.087 1.00 78.94 234 GLY A C 1
ATOM 1815 O O . GLY A 1 234 ? -9.872 -12.626 -21.480 1.00 78.94 234 GLY A O 1
ATOM 1816 N N . GLY A 1 235 ? -7.782 -13.300 -21.001 1.00 77.81 235 GLY A N 1
ATOM 1817 C CA . GLY A 1 235 ? -7.113 -12.022 -21.258 1.00 77.81 235 GLY A CA 1
ATOM 1818 C C . GLY A 1 235 ? -7.308 -10.961 -20.161 1.00 77.81 235 GLY A C 1
ATOM 1819 O O . GLY A 1 235 ? -7.922 -11.202 -19.124 1.00 77.81 235 GLY A O 1
ATOM 1820 N N . LEU A 1 236 ? -6.801 -9.749 -20.418 1.00 68.38 236 LEU A N 1
ATOM 1821 C CA . LEU A 1 236 ? -6.710 -8.649 -19.439 1.00 68.38 236 LEU A CA 1
ATOM 1822 C C . LEU A 1 236 ? -8.057 -8.246 -18.808 1.00 68.38 236 LEU A C 1
ATOM 1824 O O . LEU A 1 236 ? -8.108 -7.797 -17.667 1.00 68.38 236 LEU A O 1
ATOM 1828 N N . ALA A 1 237 ? -9.160 -8.391 -19.547 1.00 66.81 237 ALA A N 1
ATOM 1829 C CA . ALA A 1 237 ? -10.490 -8.048 -19.045 1.00 66.81 237 ALA A CA 1
ATOM 1830 C C . ALA A 1 237 ? -10.948 -8.980 -17.911 1.00 66.81 237 ALA A C 1
ATOM 1832 O O . ALA A 1 237 ? -11.681 -8.541 -17.029 1.00 66.81 237 ALA A O 1
ATOM 1833 N N . ASN A 1 238 ? -10.509 -10.241 -17.927 1.00 70.81 238 ASN A N 1
ATOM 1834 C CA . ASN A 1 238 ? -10.882 -11.229 -16.923 1.00 70.81 238 ASN A CA 1
ATOM 1835 C C . ASN A 1 238 ? -10.024 -11.117 -15.650 1.00 70.81 238 ASN A C 1
ATOM 1837 O O . ASN A 1 238 ? -10.542 -11.245 -14.546 1.00 70.81 238 ASN A O 1
ATOM 1841 N N . GLU A 1 239 ? -8.733 -10.796 -15.782 1.00 63.12 239 GLU A N 1
ATOM 1842 C CA . GLU A 1 239 ? -7.805 -10.655 -14.642 1.00 63.12 239 GLU A CA 1
ATOM 1843 C C . GLU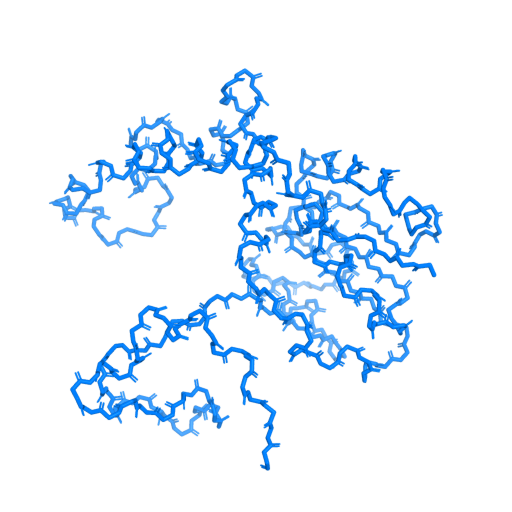 A 1 239 ? -8.254 -9.585 -13.631 1.00 63.12 239 GLU A C 1
ATOM 1845 O O . GLU A 1 239 ? -8.044 -9.737 -12.432 1.00 63.12 239 GLU A O 1
ATOM 1850 N N . ASN A 1 240 ? -8.961 -8.551 -14.095 1.00 58.19 240 ASN A N 1
ATOM 1851 C CA . ASN A 1 240 ? -9.510 -7.495 -13.240 1.00 58.19 240 ASN A CA 1
ATOM 1852 C C . ASN A 1 240 ? -10.892 -7.824 -12.630 1.00 58.19 240 ASN A C 1
ATOM 1854 O O . ASN A 1 240 ? -11.437 -6.994 -11.906 1.00 58.19 240 ASN A O 1
ATOM 1858 N N . GLN A 1 241 ? -11.490 -8.986 -12.930 1.00 54.34 241 GLN A N 1
ATOM 1859 C CA . GLN A 1 241 ? -12.853 -9.352 -12.498 1.00 54.34 241 GLN A CA 1
ATOM 1860 C C . GLN A 1 241 ? -12.919 -10.539 -11.522 1.00 54.34 241 GLN A C 1
ATOM 1862 O O . GLN A 1 241 ? -13.969 -10.772 -10.920 1.00 54.34 241 GLN A O 1
ATOM 1867 N N . LEU A 1 242 ? -11.832 -11.297 -11.343 1.00 47.38 242 LEU A N 1
ATOM 1868 C CA . LEU A 1 242 ? -11.887 -12.654 -10.779 1.00 47.38 242 LEU A CA 1
ATOM 1869 C C . LEU A 1 242 ? -12.267 -12.794 -9.289 1.00 47.38 242 LEU A C 1
ATOM 1871 O O . LEU A 1 242 ? -12.430 -13.925 -8.840 1.00 47.38 242 LEU A O 1
ATOM 1875 N N . ASN A 1 243 ? -12.527 -11.717 -8.542 1.00 43.25 243 ASN A N 1
ATOM 1876 C CA . ASN A 1 243 ? -12.967 -11.824 -7.139 1.00 43.25 243 ASN A CA 1
ATOM 1877 C C . ASN A 1 243 ? -14.464 -11.565 -6.892 1.00 43.25 243 ASN A C 1
ATOM 1879 O O . ASN A 1 243 ? -14.925 -11.798 -5.781 1.00 43.25 243 ASN A O 1
ATOM 1883 N N . ALA A 1 244 ? -15.253 -11.172 -7.899 1.00 37.31 244 ALA A N 1
ATOM 1884 C CA . ALA A 1 244 ? -16.690 -10.912 -7.710 1.00 37.31 244 ALA A CA 1
ATOM 1885 C C . ALA A 1 244 ? -17.591 -12.163 -7.864 1.00 37.31 244 ALA A C 1
ATOM 1887 O O . ALA A 1 244 ? -18.811 -12.068 -7.742 1.00 37.31 244 ALA A O 1
ATOM 1888 N N . GLY A 1 245 ? -17.020 -13.333 -8.187 1.00 33.56 245 GLY A N 1
ATOM 1889 C CA . GLY A 1 245 ? -17.782 -14.479 -8.710 1.00 33.56 245 GLY A CA 1
ATOM 1890 C C . GLY A 1 245 ? -17.742 -15.785 -7.914 1.00 33.56 245 GLY A C 1
ATOM 1891 O O . GLY A 1 245 ? -18.549 -16.666 -8.196 1.00 33.56 245 GLY A O 1
ATOM 1892 N N . TYR A 1 246 ? -16.863 -15.944 -6.922 1.00 34.38 246 TYR A N 1
ATOM 1893 C CA . TYR A 1 246 ? -16.775 -17.189 -6.145 1.00 34.38 246 TYR A CA 1
ATOM 1894 C C . TYR A 1 246 ? -17.590 -17.110 -4.846 1.00 34.38 246 TYR A C 1
ATOM 1896 O O . TYR A 1 246 ? -17.081 -17.322 -3.751 1.00 34.38 246 TYR A O 1
ATOM 1904 N N . SER A 1 247 ? -18.890 -16.832 -4.974 1.00 29.41 247 SER A N 1
ATOM 1905 C CA . SER A 1 247 ? -19.865 -17.307 -3.988 1.00 29.41 247 SER A CA 1
ATOM 1906 C C . SER A 1 247 ? -20.379 -18.654 -4.487 1.00 29.41 247 SER A C 1
ATOM 1908 O O . SER A 1 247 ? -20.952 -18.762 -5.572 1.00 29.41 247 SER A O 1
ATOM 1910 N N . GLY A 1 248 ? -20.056 -19.709 -3.740 1.00 28.06 248 GLY A N 1
ATOM 1911 C CA . GLY A 1 248 ? -20.412 -21.079 -4.086 1.00 28.06 248 GLY A CA 1
ATOM 1912 C C . GLY A 1 248 ? -21.913 -21.248 -4.324 1.00 28.06 248 GLY A C 1
ATOM 1913 O O . GLY A 1 248 ? -22.742 -20.662 -3.626 1.00 28.06 248 GLY A O 1
ATOM 1914 N N . ARG A 1 249 ? -22.241 -22.083 -5.309 1.00 29.02 249 ARG A N 1
ATOM 1915 C CA . ARG A 1 249 ? -23.418 -22.947 -5.205 1.00 29.02 249 ARG A CA 1
ATOM 1916 C C . ARG A 1 249 ? -23.020 -24.219 -4.481 1.00 29.02 249 ARG A C 1
ATOM 1918 O O . ARG A 1 249 ? -21.879 -24.672 -4.727 1.00 29.02 249 ARG A O 1
#

Radius of gyration: 20.52 Å; chains: 1; bounding box: 47×53×50 Å

pLDDT: mean 78.08, std 15.7, range [28.06, 96.75]

Secondary structure (DSSP, 8-state):
-PPPPHHHHTTSHHHHHHHHHIIIIIIIHHHTTHHHHHH-TTTTT---STTSHHHHHHSS-HHHHHHHHHHHTHHHHHHHHHHHHHHHS---GGGS-GGGPPTTEEEEEET-TTSHHHHHHTTT-TTEEEEEEEE-HHHHHHHHHHHHHH-HHHHHTTSEEEEE--TTS--TTS------TTHHHHHHS--TT---------PPPSS-------TTPPTTSSPPPPPTTS-TT--HHHHTTTTSS----

Foldseek 3Di:
DQQDFLLVVLVDPLLVVLLVCCVPVQVVQLCVCVVVLCVPPVLVPDPDQCSGSRCVRQVDRPVVCLCPPPNRCSLVSVLSPVSNVCNVQPPPLVLDQLQPDDAADEAEAAQCQLVSSVSVSCVNRVRQQAYEDEDAPVSLVVSCVVCVVGPVVCVVVRNYHYDHDDQQDADPVADDDDDDGHVVSVVVSVPDRDDDDDDDQDDADQAPDPPDPDVPDDVPPHDQFDDPPAGRCNPPVNSSPPSPPPPDD

Sequence (249 aa):
MAIKTSQEECSDRRCQAAWVGQVNDVTYKASVGMFDLFRDKKRVKSYSREDAPFPFAYGKGFWDWLRIANGGRGMPNFMKAMQFTNSLMMTDLSCYPWVDLGPDVILVDVGGGDGSAVAGILPFASNILRAFVQDRPGVIELAKSYWNHQNSALVQSGRVILQAHDFFTEQPVWSDQEAITIMRHLNDAVAGHSRLLVQDIVISHACHDRGGADSNAMNGAYPPPYPAPLPANGGLANENQLNAGYSGR